Protein AF-0000000072707931 (afdb_homodimer)

InterPro domains:
  IPR006631 Protein of unknown function DM4/12 [PF07841] (85-166)
  IPR006631 Protein of unknown function DM4/12 [SM00718] (77-173)

Nearest PDB structures (foldseek):
  1c17-assembly1_M  TM=4.179E-01  e=9.753E+00  Escherichia coli

Organism: Homarus americanus (NCBI:txid6706)

Solvent-accessible surface area (backbone atoms only — not comparable to full-atom values): 20893 Å² total; per-residue (Å²): 141,85,84,83,80,86,79,81,81,75,83,77,83,68,84,82,79,81,77,71,75,75,71,74,82,84,83,74,57,98,53,73,68,51,52,75,68,33,71,28,75,21,33,56,41,33,46,31,41,40,6,39,54,34,46,53,48,53,26,54,43,51,49,56,54,61,71,66,54,53,91,80,59,52,68,65,57,54,49,52,50,48,53,50,50,50,47,48,39,40,49,27,50,70,41,21,76,26,35,28,30,35,33,45,39,9,47,57,47,51,41,61,72,88,70,54,50,70,64,54,50,42,45,52,52,69,50,48,75,72,73,55,91,78,68,69,73,66,55,76,66,42,50,18,55,43,37,50,27,27,39,41,9,65,73,66,49,62,40,67,74,75,30,62,69,20,88,64,52,69,68,53,44,52,51,54,50,57,68,65,48,134,139,85,80,82,79,82,80,82,81,78,79,78,82,69,82,82,73,81,72,76,66,74,60,74,83,68,83,68,62,90,59,75,72,52,54,72,69,36,64,28,77,19,32,59,40,34,46,31,41,40,7,41,52,36,46,51,47,52,26,53,45,51,48,57,53,59,71,66,54,53,92,83,62,52,68,64,58,55,50,52,50,49,53,50,51,51,47,48,40,40,51,28,48,70,42,21,77,26,33,29,29,35,31,45,39,9,46,57,48,52,41,61,71,88,70,53,50,72,63,54,52,42,44,52,51,70,51,48,74,72,74,55,92,78,70,68,74,65,54,74,67,41,51,17,54,41,36,50,26,28,38,41,10,66,72,64,52,61,40,66,74,76,30,63,68,22,88,64,52,70,69,55,45,50,51,54,51,57,69,64,48,133

Secondary structure (DSSP, 8-state):
----------------------------SS-----TTTTTHHHHHHHHHHHHHHHHHHHHHHHHHHHH--TT--HHHHHHHHHHHHHHHHHHHHH-TT-HHHHHHHHHHHS-GGG--HHHHHHHTTS-SPPPTT---PPSHHHHHHHHHHHHHHTT--HHHH-TT----HHHHHHHHHHT--/------------------SSS--------S-----TTTTTHHHHHHHHHHHHHHHHHHHHHHHHHHHH--TT--HHHHHHHHHHHHHHHHHHHHH-TT-HHHHHHHHHHHS-GGG--HHHHHHHTTS-S---TT---PPSHHHHHHHHHHHHHHTT--HHHH-TT----HHHHHHHHHHT--

Sequence (364 aa):
MGTPGAAIITDTFTGSLFPGFTTGAATGTGSAILSGTLLSGAGLGVLAAAGVIGIVMAAQVTQTFRSGRRLGSNKRKALDEQRYLNSLLERVLAQDRTSCGKKLMCELEAQPEDTLLEVSRNILNLVGSVAKPGEGLLPPGAAGEYLEAKNHGHLGLDCSQEYPACPYDGQHLRNLMMTFLPMGTPGAAIITDTFTGSLFPGFTTGAATGTGSAILSGTLLSGAGLGVLAAAGVIGIVMAAQVTQTFRSGRRLGSNKRKALDEQRYLNSLLERVLAQDRTSCGKKLMCELEAQPEDTLLEVSRNILNLVGSVAKPGEGLLPPGAAGEYLEAKNHGHLGLDCSQEYPACPYDGQHLRNLMMTFLP

pLDDT: mean 72.25, std 26.44, range [19.38, 97.5]

Structure (mmCIF, N/CA/C/O backbone):
data_AF-0000000072707931-model_v1
#
loop_
_entity.id
_entity.type
_entity.pdbx_description
1 polymer 'Putative DM4/DM12 family-like protein 6'
#
loop_
_atom_site.group_PDB
_atom_site.id
_atom_site.type_symbol
_atom_site.label_atom_id
_atom_site.label_alt_id
_atom_site.label_comp_id
_atom_site.label_asym_id
_atom_site.label_entity_id
_atom_site.label_seq_id
_atom_site.pdbx_PDB_ins_code
_atom_site.Cartn_x
_atom_site.Cartn_y
_atom_site.Cartn_z
_atom_site.occupancy
_atom_site.B_iso_or_equiv
_atom_site.auth_seq_id
_atom_site.auth_comp_id
_atom_site.auth_asym_id
_atom_site.auth_atom_id
_atom_site.pdbx_PDB_model_num
ATOM 1 N N . MET A 1 1 ? 10.188 -35.219 -51.969 1 26.48 1 MET A N 1
ATOM 2 C CA . MET A 1 1 ? 9.242 -34.375 -51.281 1 26.48 1 MET A CA 1
ATOM 3 C C . MET A 1 1 ? 9.961 -33.438 -50.312 1 26.48 1 MET A C 1
ATOM 5 O O . MET A 1 1 ? 10.578 -33.906 -49.344 1 26.48 1 MET A O 1
ATOM 9 N N . GLY A 1 2 ? 10.586 -32.25 -50.75 1 27.05 2 GLY A N 1
ATOM 10 C CA . GLY A 1 2 ? 11.727 -31.406 -50.438 1 27.05 2 GLY A CA 1
ATOM 11 C C . GLY A 1 2 ? 11.492 -30.469 -49.281 1 27.05 2 GLY A C 1
ATOM 12 O O . GLY A 1 2 ? 10.359 -30.047 -49.031 1 27.05 2 GLY A O 1
ATOM 13 N N . THR A 1 3 ? 12.312 -30.484 -48.031 1 30.83 3 THR A N 1
ATOM 14 C CA . THR A 1 3 ? 12.375 -29.906 -46.719 1 30.83 3 THR A CA 1
ATOM 15 C C . THR A 1 3 ? 12.625 -28.406 -46.781 1 30.83 3 THR A C 1
ATOM 17 O O . THR A 1 3 ? 13.672 -27.969 -47.281 1 30.83 3 THR A O 1
ATOM 20 N N . PRO A 1 4 ? 11.57 -27.453 -47 1 29.95 4 PRO A N 1
ATOM 21 C CA . PRO A 1 4 ? 11.836 -26.062 -47.375 1 29.95 4 PRO A CA 1
ATOM 22 C C . PRO A 1 4 ? 12.641 -25.312 -46.312 1 29.95 4 PRO A C 1
ATOM 24 O O . PRO A 1 4 ? 12.594 -25.672 -45.125 1 29.95 4 PRO A O 1
ATOM 27 N N . GLY A 1 5 ? 13.812 -24.609 -46.625 1 25.41 5 GLY A N 1
ATOM 28 C CA . GLY A 1 5 ? 14.883 -23.812 -46.062 1 25.41 5 GLY A CA 1
ATOM 29 C C . GLY A 1 5 ? 14.391 -22.516 -45.438 1 25.41 5 GLY A C 1
ATOM 30 O O . GLY A 1 5 ? 13.805 -21.688 -46.125 1 25.41 5 GLY A O 1
ATOM 31 N N . ALA A 1 6 ? 13.922 -22.453 -44.062 1 29.31 6 ALA A N 1
ATOM 32 C CA . ALA A 1 6 ? 13.367 -21.344 -43.312 1 29.31 6 ALA A CA 1
ATOM 33 C C . ALA A 1 6 ? 14.328 -20.156 -43.281 1 29.31 6 ALA A C 1
ATOM 35 O O . ALA A 1 6 ? 15.422 -20.25 -42.719 1 29.31 6 ALA A O 1
ATOM 36 N N . ALA A 1 7 ? 14.312 -19.219 -44.281 1 24.22 7 ALA A N 1
ATOM 37 C CA . ALA A 1 7 ? 15.164 -18.047 -44.531 1 24.22 7 ALA A CA 1
ATOM 38 C C . ALA A 1 7 ? 15.016 -17.031 -43.406 1 24.22 7 ALA A C 1
ATOM 40 O O . ALA A 1 7 ? 13.898 -16.672 -43.031 1 24.22 7 ALA A O 1
ATOM 41 N N . ILE A 1 8 ? 16.031 -16.797 -42.438 1 25.81 8 ILE A N 1
ATOM 42 C CA . ILE A 1 8 ? 16.375 -15.945 -41.312 1 25.81 8 ILE A CA 1
ATOM 43 C C . ILE A 1 8 ? 16.484 -14.492 -41.781 1 25.81 8 ILE A C 1
ATOM 45 O O . ILE A 1 8 ? 17.469 -14.117 -42.406 1 25.81 8 ILE A O 1
ATOM 49 N N . ILE A 1 9 ? 15.445 -13.797 -42.406 1 22.16 9 ILE A N 1
ATOM 50 C CA . ILE A 1 9 ? 15.711 -12.5 -43 1 22.16 9 ILE A CA 1
ATOM 51 C C . ILE A 1 9 ? 16.031 -11.477 -41.938 1 22.16 9 ILE A C 1
ATOM 53 O O . ILE A 1 9 ? 15.289 -11.344 -40.938 1 22.16 9 ILE A O 1
ATOM 57 N N . THR A 1 10 ? 17.391 -10.914 -41.781 1 21.69 10 THR A N 1
ATOM 58 C CA . THR A 1 10 ? 18.156 -9.945 -41 1 21.69 10 THR A CA 1
ATOM 59 C C . THR A 1 10 ? 17.734 -8.523 -41.375 1 21.69 10 THR A C 1
ATOM 61 O O . THR A 1 10 ? 18.484 -7.566 -41.125 1 21.69 10 THR A O 1
ATOM 64 N N . ASP A 1 11 ? 16.453 -8.203 -41.594 1 22.42 11 ASP A N 1
ATOM 65 C CA . ASP A 1 11 ? 16.281 -6.887 -42.188 1 22.42 11 ASP A CA 1
ATOM 66 C C . ASP A 1 11 ? 16.875 -5.793 -41.312 1 22.42 11 ASP A C 1
ATOM 68 O O . ASP A 1 11 ? 16.609 -5.75 -40.094 1 22.42 11 ASP A O 1
ATOM 72 N N . THR A 1 12 ? 18.016 -5.09 -41.781 1 22.95 12 THR A N 1
ATOM 73 C CA . THR A 1 12 ? 18.859 -3.959 -41.406 1 22.95 12 THR A CA 1
ATOM 74 C C . THR A 1 12 ? 18.062 -2.66 -41.438 1 22.95 12 THR A C 1
ATOM 76 O O . THR A 1 12 ? 17.656 -2.188 -42.5 1 22.95 12 THR A O 1
ATOM 79 N N . PHE A 1 13 ? 16.953 -2.486 -40.719 1 21.05 13 PHE A N 1
ATOM 80 C CA . PHE A 1 13 ? 16.141 -1.279 -40.812 1 21.05 13 PHE A CA 1
ATOM 81 C C . PHE A 1 13 ? 16.984 -0.037 -40.562 1 21.05 13 PHE A C 1
ATOM 83 O O . PHE A 1 13 ? 17.516 0.152 -39.469 1 21.05 13 PHE A O 1
ATOM 90 N N . THR A 1 14 ? 17.656 0.574 -41.656 1 23.31 14 THR A N 1
ATOM 91 C CA . THR A 1 14 ? 18.469 1.767 -41.844 1 23.31 14 THR A CA 1
ATOM 92 C C . THR A 1 14 ? 17.641 3.029 -41.625 1 23.31 14 THR A C 1
ATOM 94 O O . THR A 1 14 ? 18.062 4.129 -42 1 23.31 14 THR A O 1
ATOM 97 N N . GLY A 1 15 ? 16.469 3.004 -41.25 1 19.88 15 GLY A N 1
ATOM 98 C CA . GLY A 1 15 ? 15.695 4.219 -41.469 1 19.88 15 GLY A CA 1
ATOM 99 C C . GLY A 1 15 ? 16.422 5.473 -41.031 1 19.88 15 GLY A C 1
ATOM 100 O O . GLY A 1 15 ? 17.094 5.473 -40 1 19.88 15 GLY A O 1
ATOM 101 N N . SER A 1 16 ? 16.859 6.355 -42.031 1 19.38 16 SER A N 1
ATOM 102 C CA . SER A 1 16 ? 17.469 7.676 -42.156 1 19.38 16 SER A CA 1
ATOM 103 C C . SER A 1 16 ? 16.906 8.656 -41.125 1 19.38 16 SER A C 1
ATOM 105 O O . SER A 1 16 ? 15.719 8.602 -40.812 1 19.38 16 SER A O 1
ATOM 107 N N . LEU A 1 17 ? 17.859 9.508 -40.625 1 22.23 17 LEU A N 1
ATOM 108 C CA . LEU A 1 17 ? 18.188 10.422 -39.531 1 22.23 17 LEU A CA 1
ATOM 109 C C . LEU A 1 17 ? 17.641 11.82 -39.781 1 22.23 17 LEU A C 1
ATOM 111 O O . LEU A 1 17 ? 18.031 12.461 -40.781 1 22.23 17 LEU A O 1
ATOM 115 N N . PHE A 1 18 ? 16.312 12.164 -39.75 1 23.36 18 PHE A N 1
ATOM 116 C CA . PHE A 1 18 ? 15.703 13.445 -40.094 1 23.36 18 PHE A CA 1
ATOM 117 C C . PHE A 1 18 ? 16.578 14.602 -39.625 1 23.36 18 PHE A C 1
ATOM 119 O O . PHE A 1 18 ? 17.219 14.531 -38.562 1 23.36 18 PHE A O 1
ATOM 126 N N . PRO A 1 19 ? 16.844 15.516 -40.562 1 21.66 19 PRO A N 1
ATOM 127 C CA . PRO A 1 19 ? 17.828 16.594 -40.469 1 21.66 19 PRO A CA 1
ATOM 128 C C . PRO A 1 19 ? 17.688 17.406 -39.188 1 21.66 19 PRO A C 1
ATOM 130 O O . PRO A 1 19 ? 18.609 17.422 -38.375 1 21.66 19 PRO A O 1
ATOM 133 N N . GLY A 1 20 ? 17.234 18.75 -39.469 1 19.98 20 GLY A N 1
ATOM 134 C CA . GLY A 1 20 ? 17.672 20 -38.875 1 19.98 20 GLY A CA 1
ATOM 135 C C . GLY A 1 20 ? 17.219 20.156 -37.438 1 19.98 20 GLY A C 1
ATOM 136 O O . GLY A 1 20 ? 17.359 21.234 -36.844 1 19.98 20 GLY A O 1
ATOM 137 N N . PHE A 1 21 ? 15.961 19.719 -37.281 1 22.67 21 PHE A N 1
ATOM 138 C CA . PHE A 1 21 ? 15.43 20.25 -36 1 22.67 21 PHE A CA 1
ATOM 139 C C . PHE A 1 21 ? 16.453 20.109 -34.906 1 22.67 21 PHE A C 1
ATOM 141 O O . PHE A 1 21 ? 17.031 19.047 -34.688 1 22.67 21 PHE A O 1
ATOM 148 N N . THR A 1 22 ? 16.984 21.312 -34.781 1 21.28 22 THR A N 1
ATOM 149 C CA . THR A 1 22 ? 17.953 21.516 -33.688 1 21.28 22 THR A CA 1
ATOM 150 C C . THR A 1 22 ? 17.406 20.969 -32.375 1 21.28 22 THR A C 1
ATOM 152 O O . THR A 1 22 ? 16.281 21.281 -31.984 1 21.28 22 THR A O 1
ATOM 155 N N . THR A 1 23 ? 17.5 19.781 -32.188 1 22.91 23 THR A N 1
ATOM 156 C CA . THR A 1 23 ? 17.109 18.828 -31.156 1 22.91 23 THR A CA 1
ATOM 157 C C . THR A 1 23 ? 17.422 19.375 -29.766 1 22.91 23 THR A C 1
ATOM 159 O O . THR A 1 23 ? 18.547 19.297 -29.297 1 22.91 23 THR A O 1
ATOM 162 N N . GLY A 1 24 ? 16.984 20.656 -29.688 1 20.03 24 GLY A N 1
ATOM 163 C CA . GLY A 1 24 ? 17.266 21.109 -28.328 1 20.03 24 GLY A CA 1
ATOM 164 C C . GLY A 1 24 ? 16.672 20.203 -27.266 1 20.03 24 GLY A C 1
ATOM 165 O O . GLY A 1 24 ? 15.453 19.984 -27.25 1 20.03 24 GLY A O 1
ATOM 166 N N . ALA A 1 25 ? 17.172 19.078 -26.859 1 22.31 25 ALA A N 1
ATOM 167 C CA . ALA A 1 25 ? 17.031 17.922 -25.984 1 22.31 25 ALA A CA 1
ATOM 168 C C . ALA A 1 25 ? 16.609 18.328 -24.578 1 22.31 25 ALA A C 1
ATOM 170 O O . ALA A 1 25 ? 17.438 18.656 -23.734 1 22.31 25 ALA A O 1
ATOM 171 N N . ALA A 1 26 ? 15.531 19.297 -24.516 1 21.98 26 ALA A N 1
ATOM 172 C CA . ALA A 1 26 ? 14.992 19.672 -23.219 1 21.98 26 ALA A CA 1
ATOM 173 C C . ALA A 1 26 ? 14.383 18.453 -22.516 1 21.98 26 ALA A C 1
ATOM 175 O O . ALA A 1 26 ? 13.727 17.625 -23.141 1 21.98 26 ALA A O 1
ATOM 176 N N . THR A 1 27 ? 14.594 18.141 -21.062 1 24.12 27 THR A N 1
ATOM 177 C CA . THR A 1 27 ? 14.883 17.672 -19.703 1 24.12 27 THR A CA 1
ATOM 178 C C . THR A 1 27 ? 13.672 17.828 -18.797 1 24.12 27 THR A C 1
ATOM 180 O O . THR A 1 27 ? 13.594 17.219 -17.734 1 24.12 27 THR A O 1
ATOM 183 N N . GLY A 1 28 ? 12.539 18.734 -18.844 1 23.3 28 GLY A N 1
ATOM 184 C CA . GLY A 1 28 ? 11.766 19.141 -17.672 1 23.3 28 GLY A CA 1
ATOM 185 C C . GLY A 1 28 ? 10.523 18.297 -17.453 1 23.3 28 GLY A C 1
ATOM 186 O O . GLY A 1 28 ? 9.664 18.641 -16.641 1 23.3 28 GLY A O 1
ATOM 187 N N . THR A 1 29 ? 9.992 17.578 -18.016 1 25.45 29 THR A N 1
ATOM 188 C CA . THR A 1 29 ? 8.656 17.016 -17.906 1 25.45 29 THR A CA 1
ATOM 189 C C . THR A 1 29 ? 8.406 16.516 -16.484 1 25.45 29 THR A C 1
ATOM 191 O O . THR A 1 29 ? 9.352 16.25 -15.727 1 25.45 29 THR A O 1
ATOM 194 N N . GLY A 1 30 ? 6.98 16.672 -15.969 1 24.2 30 GLY A N 1
ATOM 195 C CA . GLY A 1 30 ? 6.754 16.688 -14.531 1 24.2 30 GLY A CA 1
ATOM 196 C C . GLY A 1 30 ? 7.508 15.586 -13.805 1 24.2 30 GLY A C 1
ATOM 197 O O . GLY A 1 30 ? 6.898 14.672 -13.25 1 24.2 30 GLY A O 1
ATOM 198 N N . SER A 1 31 ? 8.336 15.062 -14.289 1 26.92 31 SER A N 1
ATOM 199 C CA . SER A 1 31 ? 9.57 14.336 -14.023 1 26.92 31 SER A CA 1
ATOM 200 C C . SER A 1 31 ? 10.43 15.062 -12.992 1 26.92 31 SER A C 1
ATOM 202 O O . SER A 1 31 ? 11.32 15.828 -13.352 1 26.92 31 SER A O 1
ATOM 204 N N . ALA A 1 32 ? 9.695 15.984 -12.203 1 27.81 32 ALA A N 1
ATOM 205 C CA . ALA A 1 32 ? 10.586 16.656 -11.258 1 27.81 32 ALA A CA 1
ATOM 206 C C . ALA A 1 32 ? 11.789 15.781 -10.914 1 27.81 32 ALA A C 1
ATOM 208 O O . ALA A 1 32 ? 11.633 14.602 -10.602 1 27.81 32 ALA A O 1
ATOM 209 N N . ILE A 1 33 ? 12.75 16.188 -11.531 1 27.11 33 ILE A N 1
ATOM 210 C CA . ILE A 1 33 ? 14.156 15.812 -11.43 1 27.11 33 ILE A CA 1
ATOM 211 C C . ILE A 1 33 ? 14.5 15.508 -9.969 1 27.11 33 ILE A C 1
ATOM 213 O O . ILE A 1 33 ? 14.383 16.375 -9.102 1 27.11 33 ILE A O 1
ATOM 217 N N . LEU A 1 34 ? 14 14.391 -9.57 1 32.47 34 LEU A N 1
ATOM 218 C CA . LEU A 1 34 ? 14.703 13.844 -8.422 1 32.47 34 LEU A CA 1
ATOM 219 C C . LEU A 1 34 ? 16.141 14.359 -8.367 1 32.47 34 LEU A C 1
ATOM 221 O O . LEU A 1 34 ? 16.938 14.078 -9.258 1 32.47 34 LEU A O 1
ATOM 225 N N . SER A 1 35 ? 16.266 15.586 -8.227 1 30.89 35 SER A N 1
ATOM 226 C CA . SER A 1 35 ? 17.672 15.883 -8.062 1 30.89 35 SER A CA 1
ATOM 227 C C . SER A 1 35 ? 18.484 14.609 -7.781 1 30.89 35 SER A C 1
ATOM 229 O O . SER A 1 35 ? 17.906 13.578 -7.418 1 30.89 35 SER A O 1
ATOM 231 N N . GLY A 1 36 ? 19.828 14.805 -7.812 1 32.84 36 GLY A N 1
ATOM 232 C CA . GLY A 1 36 ? 20.938 13.867 -7.785 1 32.84 36 GLY A CA 1
ATOM 233 C C . GLY A 1 36 ? 20.672 12.656 -6.906 1 32.84 36 GLY A C 1
ATOM 234 O O . GLY A 1 36 ? 21.188 11.562 -7.172 1 32.84 36 GLY A O 1
ATOM 235 N N . THR A 1 37 ? 20.125 12.852 -5.777 1 35.81 37 THR A N 1
ATOM 236 C CA . THR A 1 37 ? 20.156 11.75 -4.828 1 35.81 37 THR A CA 1
ATOM 237 C C . THR A 1 37 ? 19.062 10.734 -5.129 1 35.81 37 THR A C 1
ATOM 239 O O . THR A 1 37 ? 19.25 9.531 -4.965 1 35.81 37 THR A O 1
ATOM 242 N N . LEU A 1 38 ? 17.875 11.125 -5.633 1 38.75 38 LEU A N 1
ATOM 243 C CA . LEU A 1 38 ? 16.906 10.078 -5.957 1 38.75 38 LEU A CA 1
ATOM 244 C C . LEU A 1 38 ? 17.25 9.414 -7.289 1 38.75 38 LEU A C 1
ATOM 246 O O . LEU A 1 38 ? 16.875 8.266 -7.531 1 38.75 38 LEU A O 1
ATOM 250 N N . LEU A 1 39 ? 17.688 10.164 -8.312 1 37.78 39 LEU A N 1
ATOM 251 C CA . LEU A 1 39 ? 18.172 9.617 -9.578 1 37.78 39 LEU A CA 1
ATOM 252 C C . LEU A 1 39 ? 19.328 8.664 -9.352 1 37.78 39 LEU A C 1
ATOM 254 O O . LEU A 1 39 ? 19.828 8.055 -10.297 1 37.78 39 LEU A O 1
ATOM 258 N N . SER A 1 40 ? 19.828 8.906 -8.203 1 46.16 40 SER A N 1
ATOM 259 C CA . SER A 1 40 ? 20.828 7.879 -7.898 1 46.16 40 SER A CA 1
ATOM 260 C C . SER A 1 40 ? 20.156 6.52 -7.695 1 46.16 40 SER A C 1
ATOM 262 O O . SER A 1 40 ? 18.938 6.43 -7.551 1 46.16 40 SER A O 1
ATOM 264 N N . GLY A 1 41 ? 20.797 5.57 -7.988 1 51.88 41 GLY A N 1
ATOM 265 C CA . GLY A 1 41 ? 20.453 4.188 -7.707 1 51.88 41 GLY A CA 1
ATOM 266 C C . GLY A 1 41 ? 19.406 4.051 -6.613 1 51.88 41 GLY A C 1
ATOM 267 O O . GLY A 1 41 ? 18.562 3.148 -6.66 1 51.88 41 GLY A O 1
ATOM 268 N N . ALA A 1 42 ? 19.172 5.191 -5.926 1 60.12 42 ALA A N 1
ATOM 269 C CA . ALA A 1 42 ? 18.219 5.191 -4.816 1 60.12 42 ALA A CA 1
ATOM 270 C C . ALA A 1 42 ? 16.812 5.496 -5.309 1 60.12 42 ALA A C 1
ATOM 272 O O . ALA A 1 42 ? 15.844 4.875 -4.855 1 60.12 42 ALA A O 1
ATOM 273 N N . GLY A 1 43 ? 16.703 6.379 -6.367 1 71.12 43 GLY A N 1
ATOM 274 C CA . GLY A 1 43 ? 15.391 6.711 -6.891 1 71.12 43 GLY A CA 1
ATOM 275 C C . GLY A 1 43 ? 14.711 5.543 -7.586 1 71.12 43 GLY A C 1
ATOM 276 O O . GLY A 1 43 ? 13.523 5.297 -7.379 1 71.12 43 GLY A O 1
ATOM 277 N N . LEU A 1 44 ? 15.547 4.871 -8.281 1 75.06 44 LEU A N 1
ATOM 278 C CA . LEU A 1 44 ? 14.984 3.715 -8.977 1 75.06 44 LEU A CA 1
ATOM 279 C C . LEU A 1 44 ? 14.578 2.627 -7.988 1 75.06 44 LEU A C 1
ATOM 281 O O . LEU A 1 44 ? 13.578 1.938 -8.188 1 75.06 44 LEU A O 1
ATOM 285 N N . GLY A 1 45 ? 15.32 2.545 -6.969 1 82.69 45 GLY A N 1
ATOM 286 C CA . GLY A 1 45 ? 15 1.563 -5.945 1 82.69 45 GLY A CA 1
ATOM 287 C C . GLY A 1 45 ? 13.695 1.852 -5.23 1 82.69 45 GLY A C 1
ATOM 288 O O . GLY A 1 45 ? 12.93 0.934 -4.934 1 82.69 45 GLY A O 1
ATOM 289 N N . VAL A 1 46 ? 13.453 3.098 -5.113 1 86.44 46 VAL A N 1
ATOM 290 C CA . VAL A 1 46 ? 12.219 3.488 -4.434 1 86.44 46 VAL A CA 1
ATOM 291 C C . VAL A 1 46 ? 11.023 3.232 -5.344 1 86.44 46 VAL A C 1
ATOM 293 O O . VAL A 1 46 ? 10.008 2.695 -4.906 1 86.44 46 VAL A O 1
ATOM 296 N N . LEU A 1 47 ? 11.258 3.559 -6.582 1 87 47 LEU A N 1
ATOM 297 C CA . LEU A 1 47 ? 10.18 3.34 -7.543 1 87 47 LEU A CA 1
ATOM 298 C C . LEU A 1 47 ? 9.875 1.853 -7.688 1 87 47 LEU A C 1
ATOM 300 O O . LEU A 1 47 ? 8.711 1.457 -7.746 1 87 47 LEU A O 1
ATOM 304 N N . ALA A 1 48 ? 10.859 1.179 -7.66 1 89.5 48 ALA A N 1
ATOM 305 C CA . ALA A 1 48 ? 10.703 -0.265 -7.82 1 89.5 48 ALA A CA 1
ATOM 306 C C . ALA A 1 48 ? 10.078 -0.894 -6.578 1 89.5 48 ALA A C 1
ATOM 308 O O . ALA A 1 48 ? 9.32 -1.862 -6.68 1 89.5 48 ALA A O 1
ATOM 309 N N . ALA A 1 49 ? 10.312 -0.358 -5.465 1 92 49 ALA A N 1
ATOM 310 C CA . ALA A 1 49 ? 9.852 -0.943 -4.207 1 92 49 ALA A CA 1
ATOM 311 C C . ALA A 1 49 ? 8.383 -0.605 -3.953 1 92 49 ALA A C 1
ATOM 313 O O . ALA A 1 49 ? 7.723 -1.255 -3.141 1 92 49 ALA A O 1
ATOM 314 N N . ALA A 1 50 ? 7.883 0.395 -4.602 1 93.12 50 ALA A N 1
ATOM 315 C CA . ALA A 1 50 ? 6.543 0.892 -4.309 1 93.12 50 ALA A CA 1
ATOM 316 C C . ALA A 1 50 ? 5.496 -0.197 -4.527 1 93.12 50 ALA A C 1
ATOM 318 O O . ALA A 1 50 ? 4.582 -0.36 -3.713 1 93.12 50 ALA A O 1
ATOM 319 N N . GLY A 1 51 ? 5.621 -0.929 -5.566 1 94.44 51 GLY A N 1
ATOM 320 C CA . GLY A 1 51 ? 4.68 -2.01 -5.816 1 94.44 51 GLY A CA 1
ATOM 321 C C . GLY A 1 51 ? 4.715 -3.088 -4.75 1 94.44 51 GLY A C 1
ATOM 322 O O . GLY A 1 51 ? 3.668 -3.586 -4.328 1 94.44 51 GLY A O 1
ATOM 323 N N . VAL A 1 52 ? 5.891 -3.41 -4.297 1 93.88 52 VAL A N 1
ATOM 324 C CA . VAL A 1 52 ? 6.059 -4.445 -3.279 1 93.88 52 VAL A CA 1
ATOM 325 C C . VAL A 1 52 ? 5.484 -3.959 -1.951 1 93.88 52 VAL A C 1
ATOM 327 O O . VAL A 1 52 ? 4.734 -4.684 -1.29 1 93.88 52 VAL A O 1
ATOM 330 N N . ILE A 1 53 ? 5.777 -2.77 -1.611 1 92.31 53 ILE A N 1
ATOM 331 C CA . ILE A 1 53 ? 5.277 -2.176 -0.377 1 92.31 53 ILE A CA 1
ATOM 332 C C . ILE A 1 53 ? 3.75 -2.139 -0.405 1 92.31 53 ILE A C 1
ATOM 334 O O . ILE A 1 53 ? 3.096 -2.504 0.574 1 92.31 53 ILE A O 1
ATOM 338 N N . GLY A 1 54 ? 3.227 -1.728 -1.537 1 94 54 GLY A N 1
ATOM 339 C CA . GLY A 1 54 ? 1.782 -1.688 -1.694 1 94 54 GLY A CA 1
ATOM 340 C C . GLY A 1 54 ? 1.128 -3.049 -1.554 1 94 54 GLY A C 1
ATOM 341 O O . GLY A 1 54 ? 0.096 -3.182 -0.894 1 94 54 GLY A O 1
ATOM 342 N N . ILE A 1 55 ? 1.718 -4.047 -2.105 1 94.25 55 ILE A N 1
ATOM 343 C CA . ILE A 1 55 ? 1.157 -5.395 -2.051 1 94.25 55 ILE A CA 1
ATOM 344 C C . ILE A 1 55 ? 1.186 -5.906 -0.613 1 94.25 55 ILE A C 1
ATOM 346 O O . ILE A 1 55 ? 0.218 -6.508 -0.143 1 94.25 55 ILE A O 1
ATOM 350 N N . VAL A 1 56 ? 2.256 -5.68 0.053 1 92.44 56 VAL A N 1
ATOM 351 C CA . VAL A 1 56 ? 2.387 -6.125 1.436 1 92.44 56 VAL A CA 1
ATOM 352 C C . VAL A 1 56 ? 1.35 -5.418 2.307 1 92.44 56 VAL A C 1
ATOM 354 O O . VAL A 1 56 ? 0.683 -6.055 3.127 1 92.44 56 VAL A O 1
ATOM 357 N N . MET A 1 57 ? 1.191 -4.191 2.031 1 91.31 57 MET A N 1
ATOM 358 C CA . MET A 1 57 ? 0.202 -3.432 2.791 1 91.31 57 MET A CA 1
ATOM 359 C C . MET A 1 57 ? -1.207 -3.945 2.512 1 91.31 57 MET A C 1
ATOM 361 O O . MET A 1 57 ? -2.006 -4.109 3.436 1 91.31 57 MET A O 1
ATOM 365 N N . ALA A 1 58 ? -1.518 -4.129 1.298 1 92.81 58 ALA A N 1
ATOM 366 C CA . ALA A 1 58 ? -2.834 -4.637 0.921 1 92.81 58 ALA A CA 1
ATOM 367 C C . ALA A 1 58 ? -3.109 -5.988 1.581 1 92.81 58 ALA A C 1
ATOM 369 O O . ALA A 1 58 ? -4.215 -6.234 2.066 1 92.81 58 ALA A O 1
ATOM 370 N N . ALA A 1 59 ? -2.098 -6.789 1.642 1 92.5 59 ALA A N 1
ATOM 371 C CA . ALA A 1 59 ? -2.256 -8.102 2.258 1 92.5 59 ALA A CA 1
ATOM 372 C C . ALA A 1 59 ? -2.521 -7.977 3.756 1 92.5 59 ALA A C 1
ATOM 374 O O . ALA A 1 59 ? -3.365 -8.688 4.305 1 92.5 59 ALA A O 1
ATOM 375 N N . GLN A 1 60 ? -1.914 -7.121 4.418 1 89.06 60 GLN A N 1
ATOM 376 C CA . GLN A 1 60 ? -2.068 -6.949 5.859 1 89.06 60 GLN A CA 1
ATOM 377 C C . GLN A 1 60 ? -3.434 -6.363 6.199 1 89.06 60 GLN A C 1
ATOM 379 O O . GLN A 1 60 ? -4.07 -6.781 7.168 1 89.06 60 GLN A O 1
ATOM 384 N N . VAL A 1 61 ? -3.836 -5.41 5.367 1 88.75 61 VAL A N 1
ATOM 385 C CA . VAL A 1 61 ? -5.141 -4.801 5.594 1 88.75 61 VAL A CA 1
ATOM 386 C C . VAL A 1 61 ? -6.238 -5.848 5.41 1 88.75 61 VAL A C 1
ATOM 388 O O . VAL A 1 61 ? -7.156 -5.945 6.23 1 88.75 61 VAL A O 1
ATOM 391 N N . THR A 1 62 ? -6.176 -6.574 4.398 1 87.56 62 THR A N 1
ATOM 392 C CA . THR A 1 62 ? -7.172 -7.602 4.129 1 87.56 62 THR A CA 1
ATOM 393 C C . THR A 1 62 ? -7.203 -8.641 5.25 1 87.56 62 THR A C 1
ATOM 395 O O . THR A 1 62 ? -8.273 -9.125 5.625 1 87.56 62 THR A O 1
ATOM 398 N N . GLN A 1 63 ? -6.078 -8.984 5.781 1 85.88 63 GLN A N 1
ATOM 399 C CA . GLN A 1 63 ? -6 -9.961 6.863 1 85.88 63 GLN A CA 1
ATOM 400 C C . GLN A 1 63 ? -6.738 -9.461 8.102 1 85.88 63 GLN A C 1
ATOM 402 O O . GLN A 1 63 ? -7.367 -10.25 8.812 1 85.88 63 GLN A O 1
ATOM 407 N N . THR A 1 64 ? -6.613 -8.203 8.336 1 83.31 64 THR A N 1
ATOM 408 C CA . THR A 1 64 ? -7.285 -7.621 9.492 1 83.31 64 THR A CA 1
ATOM 409 C C . THR A 1 64 ? -8.797 -7.781 9.375 1 83.31 64 THR A C 1
ATOM 411 O O . THR A 1 64 ? -9.477 -8.07 10.359 1 83.31 64 THR A O 1
ATOM 414 N N . PHE A 1 65 ? -9.344 -7.715 8.219 1 83.5 65 PHE A N 1
ATOM 415 C CA . PHE A 1 65 ? -10.789 -7.789 8.039 1 83.5 65 PHE A CA 1
ATOM 416 C C . PHE A 1 65 ? -11.25 -9.242 7.949 1 83.5 65 PHE A C 1
ATOM 418 O O . PHE A 1 65 ? -12.352 -9.578 8.391 1 83.5 65 PHE A O 1
ATOM 425 N N . ARG A 1 66 ? -10.43 -10.039 7.441 1 78.5 66 ARG A N 1
ATOM 426 C CA . ARG A 1 66 ? -10.781 -11.453 7.359 1 78.5 66 ARG A CA 1
ATOM 427 C C . ARG A 1 66 ? -10.812 -12.094 8.742 1 78.5 66 ARG A C 1
ATOM 429 O O . ARG A 1 66 ? -11.672 -12.922 9.031 1 78.5 66 ARG A O 1
ATOM 436 N N . SER A 1 67 ? -9.898 -11.641 9.547 1 78.94 67 SER A N 1
ATOM 437 C CA . SER A 1 67 ? -9.836 -12.195 10.898 1 78.94 67 SER A CA 1
ATOM 438 C C . SER A 1 67 ? -10.984 -11.688 11.758 1 78.94 67 SER A C 1
ATOM 440 O O . SER A 1 67 ? -11.398 -12.359 12.711 1 78.94 67 SER A O 1
ATOM 442 N N . GLY A 1 68 ? -11.484 -10.539 11.461 1 72.19 68 GLY A N 1
ATOM 443 C CA . GLY A 1 68 ? -12.562 -9.969 12.242 1 72.19 68 GLY A CA 1
ATOM 444 C C . GLY A 1 68 ? -13.938 -10.398 11.766 1 72.19 68 GLY A C 1
ATOM 445 O O . GLY A 1 68 ? -14.945 -10.086 12.406 1 72.19 68 GLY A O 1
ATOM 446 N N . ARG A 1 69 ? -13.953 -11.055 10.703 1 73.12 69 ARG A N 1
ATOM 447 C CA . ARG A 1 69 ? -15.242 -11.469 10.172 1 73.12 69 ARG A CA 1
ATOM 448 C C . ARG A 1 69 ? -15.82 -12.633 10.961 1 73.12 69 ARG A C 1
ATOM 450 O O . ARG A 1 69 ? -15.125 -13.625 11.211 1 73.12 69 ARG A O 1
ATOM 457 N N . ARG A 1 70 ? -16.844 -12.258 11.57 1 65.25 70 ARG A N 1
ATOM 458 C CA . ARG A 1 70 ? -17.594 -13.305 12.258 1 65.25 70 ARG A CA 1
ATOM 459 C C . ARG A 1 70 ? -18.359 -14.172 11.273 1 65.25 70 ARG A C 1
ATOM 461 O O . ARG A 1 70 ? -18.641 -13.742 10.156 1 65.25 70 ARG A O 1
ATOM 468 N N . LEU A 1 71 ? -18.547 -15.297 11.758 1 64.31 71 LEU A N 1
ATOM 469 C CA . LEU A 1 71 ? -19.453 -16.188 11.047 1 64.31 71 LEU A CA 1
ATOM 470 C C . LEU A 1 71 ? -20.828 -15.562 10.883 1 64.31 71 LEU A C 1
ATOM 472 O O . LEU A 1 71 ? -21.375 -14.977 11.828 1 64.31 71 LEU A O 1
ATOM 476 N N . GLY A 1 72 ? -21.266 -15.43 9.672 1 61.44 72 GLY A N 1
ATOM 477 C CA . GLY A 1 72 ? -22.594 -14.906 9.398 1 61.44 72 GLY A CA 1
ATOM 478 C C . GLY A 1 72 ? -22.594 -13.438 9.023 1 61.44 72 GLY A C 1
ATOM 479 O O . GLY A 1 72 ? -23.594 -12.734 9.219 1 61.44 72 GLY A O 1
ATOM 480 N N . SER A 1 73 ? -21.406 -12.938 8.781 1 64.94 73 SER A N 1
ATOM 481 C CA . SER A 1 73 ? -21.344 -11.539 8.375 1 64.94 73 SER A CA 1
ATOM 482 C C . SER A 1 73 ? -22.203 -11.273 7.148 1 64.94 73 SER A C 1
ATOM 484 O O . SER A 1 73 ? -22.375 -12.164 6.309 1 64.94 73 SER A O 1
ATOM 486 N N . ASN A 1 74 ? -22.859 -10.266 7.25 1 75.88 74 ASN A N 1
ATOM 487 C CA . ASN A 1 74 ? -23.797 -9.828 6.227 1 75.88 74 ASN A CA 1
ATOM 488 C C . ASN A 1 74 ? -23.109 -9.695 4.863 1 75.88 74 ASN A C 1
ATOM 490 O O . ASN A 1 74 ? -21.953 -9.289 4.781 1 75.88 74 ASN A O 1
ATOM 494 N N . LYS A 1 75 ? -23.719 -10.344 3.957 1 77.56 75 LYS A N 1
ATOM 495 C CA . LYS A 1 75 ? -23.281 -10.289 2.562 1 77.56 75 LYS A CA 1
ATOM 496 C C . LYS A 1 75 ? -22.906 -8.867 2.162 1 77.56 75 LYS A C 1
ATOM 498 O O . LYS A 1 75 ? -21.953 -8.664 1.395 1 77.56 75 LYS A O 1
ATOM 503 N N . ARG A 1 76 ? -23.531 -7.941 2.699 1 77.44 76 ARG A N 1
ATOM 504 C CA . ARG A 1 76 ? -23.266 -6.547 2.361 1 77.44 76 ARG A CA 1
ATOM 505 C C . ARG A 1 76 ? -21.906 -6.105 2.877 1 77.44 76 ARG A C 1
ATOM 507 O O . ARG A 1 76 ? -21.156 -5.426 2.17 1 77.44 76 ARG A O 1
ATOM 514 N N . LYS A 1 77 ? -21.516 -6.598 4.031 1 79.62 77 LYS A N 1
ATOM 515 C CA . LYS A 1 77 ? -20.234 -6.258 4.617 1 79.62 77 LYS A CA 1
ATOM 516 C C . LYS A 1 77 ? -19.078 -6.863 3.814 1 79.62 77 LYS A C 1
ATOM 518 O O . LYS A 1 77 ? -18.062 -6.211 3.586 1 79.62 77 LYS A O 1
ATOM 523 N N . ALA A 1 78 ? -19.359 -8.008 3.32 1 80.31 78 ALA A N 1
ATOM 524 C CA . ALA A 1 78 ? -18.344 -8.688 2.521 1 80.31 78 ALA A CA 1
ATOM 525 C C . ALA A 1 78 ? -18.141 -7.98 1.184 1 80.31 78 ALA A C 1
ATOM 527 O O . ALA A 1 78 ? -17.016 -7.859 0.709 1 80.31 78 ALA A O 1
ATOM 528 N N . LEU A 1 79 ? -19.188 -7.48 0.682 1 83.44 79 LEU A N 1
ATOM 529 C CA . LEU A 1 79 ? -19.109 -6.789 -0.599 1 83.44 79 LEU A CA 1
ATOM 530 C C . LEU A 1 79 ? -18.406 -5.441 -0.446 1 83.44 79 LEU A C 1
ATOM 532 O O . LEU A 1 79 ? 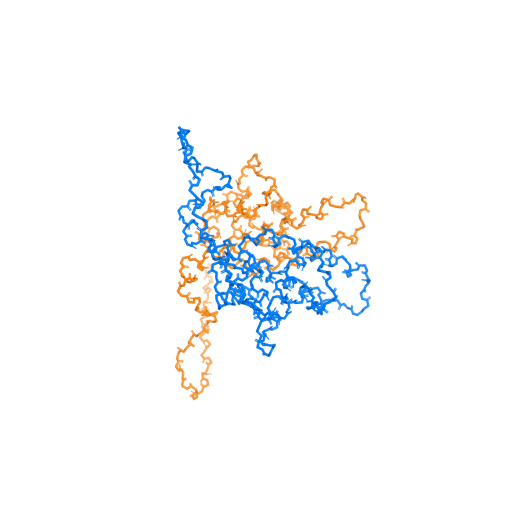-17.641 -5.039 -1.316 1 83.44 79 LEU A O 1
ATOM 536 N N . ASP A 1 80 ? -18.656 -4.812 0.592 1 80.44 80 ASP A N 1
ATOM 537 C CA . ASP A 1 80 ? -18.016 -3.529 0.847 1 80.44 80 ASP A CA 1
ATOM 538 C C . ASP A 1 80 ? -16.516 -3.705 1.061 1 80.44 80 ASP A C 1
ATOM 540 O O . ASP A 1 80 ? -15.711 -2.898 0.581 1 80.44 80 ASP A O 1
ATOM 544 N N . GLU A 1 81 ? -16.188 -4.816 1.739 1 82.94 81 GLU A N 1
ATOM 545 C CA . GLU A 1 81 ? -14.773 -5.113 1.958 1 82.94 81 GLU A CA 1
ATOM 546 C C . GLU A 1 81 ? -14.055 -5.391 0.639 1 82.94 81 GLU A C 1
ATOM 548 O O . GLU A 1 81 ? -12.93 -4.934 0.429 1 82.94 81 GLU A O 1
ATOM 553 N N . GLN A 1 82 ? -14.797 -6.059 -0.215 1 84.88 82 GLN A N 1
ATOM 554 C CA . GLN A 1 82 ? -14.227 -6.375 -1.518 1 84.88 82 GLN A CA 1
ATOM 555 C C . GLN A 1 82 ? -14.047 -5.117 -2.361 1 84.88 82 GLN A C 1
ATOM 557 O O . GLN A 1 82 ? -13.07 -4.988 -3.1 1 84.88 82 GLN A O 1
ATOM 562 N N . ARG A 1 83 ? -14.93 -4.219 -2.281 1 84.62 83 ARG A N 1
ATOM 563 C CA . ARG A 1 83 ? -14.828 -2.959 -3.008 1 84.62 83 ARG A CA 1
ATOM 564 C C . ARG A 1 83 ? -13.625 -2.148 -2.531 1 84.62 83 ARG A C 1
ATOM 566 O O . ARG A 1 83 ? -12.906 -1.558 -3.34 1 84.62 83 ARG A O 1
ATOM 573 N N . TYR A 1 84 ? -13.438 -2.207 -1.232 1 85.75 84 TYR A N 1
ATOM 574 C CA . TYR A 1 84 ? -12.305 -1.476 -0.677 1 85.75 84 TYR A CA 1
ATOM 575 C C . TYR A 1 84 ? -10.984 -2.102 -1.112 1 85.75 84 TYR A C 1
ATOM 577 O O . TYR A 1 84 ? -10.062 -1.396 -1.524 1 85.75 84 TYR A O 1
ATOM 585 N N . LEU A 1 85 ? -10.953 -3.389 -1.04 1 88.94 85 LEU A N 1
ATOM 586 C CA . LEU A 1 85 ? -9.734 -4.086 -1.43 1 88.94 85 LEU A CA 1
ATOM 587 C C . LEU A 1 85 ? -9.406 -3.83 -2.896 1 88.94 85 LEU A C 1
ATOM 589 O O . LEU A 1 85 ? -8.25 -3.598 -3.246 1 88.94 85 LEU A O 1
ATOM 593 N N . ASN A 1 86 ? -10.477 -3.834 -3.678 1 88.88 86 ASN A N 1
ATOM 594 C CA . ASN A 1 86 ? -10.266 -3.58 -5.098 1 88.88 86 ASN A CA 1
ATOM 595 C C . ASN A 1 86 ? -9.734 -2.17 -5.344 1 88.88 86 ASN A C 1
ATOM 597 O O . ASN A 1 86 ? -8.859 -1.97 -6.188 1 88.88 86 ASN A O 1
ATOM 601 N N . SER A 1 87 ? -10.242 -1.238 -4.676 1 90 87 SER A N 1
ATOM 602 C CA . SER A 1 87 ? -9.758 0.131 -4.801 1 90 87 SER A CA 1
ATOM 603 C C . SER A 1 87 ? -8.297 0.243 -4.375 1 90 87 SER A C 1
ATOM 605 O O . SER A 1 87 ? -7.508 0.929 -5.023 1 90 87 SER A O 1
ATOM 607 N N . LEU A 1 88 ? -7.984 -0.453 -3.293 1 92.31 88 LEU A N 1
ATOM 608 C CA . LEU A 1 88 ? -6.609 -0.444 -2.797 1 92.31 88 LEU A CA 1
ATOM 609 C C . LEU A 1 88 ? -5.664 -1.082 -3.807 1 92.31 88 LEU A C 1
ATOM 611 O O . LEU A 1 88 ? -4.602 -0.529 -4.102 1 92.31 88 LEU A O 1
ATOM 615 N N . LEU A 1 89 ? -6.105 -2.15 -4.414 1 93.94 89 LEU A N 1
ATOM 616 C CA . LEU A 1 89 ? -5.262 -2.848 -5.383 1 93.94 89 LEU A CA 1
ATOM 617 C C . LEU A 1 89 ? -5.062 -2.004 -6.637 1 93.94 89 LEU A C 1
ATOM 619 O O . LEU A 1 89 ? -3.994 -2.045 -7.25 1 93.94 89 LEU A O 1
ATOM 623 N N . GLU A 1 90 ? -6.082 -1.274 -6.98 1 94.12 90 GLU A N 1
ATOM 624 C CA . GLU A 1 90 ? -5.957 -0.384 -8.133 1 94.12 90 GLU A CA 1
ATOM 625 C C . GLU A 1 90 ? -4.898 0.688 -7.887 1 94.12 90 GLU A C 1
ATOM 627 O O . GLU A 1 90 ? -4.129 1.027 -8.789 1 94.12 90 GLU A O 1
ATOM 632 N N . ARG A 1 91 ? -4.855 1.12 -6.734 1 92.56 91 ARG A N 1
ATOM 633 C CA . ARG A 1 91 ? -3.867 2.143 -6.406 1 92.56 91 ARG A CA 1
ATOM 634 C C . ARG A 1 91 ? -2.469 1.542 -6.309 1 92.56 91 ARG A C 1
ATOM 636 O O . ARG A 1 91 ? -1.485 2.18 -6.691 1 92.56 91 ARG A O 1
ATOM 643 N N . VAL A 1 92 ? -2.408 0.366 -5.785 1 94.5 92 VAL A N 1
ATOM 644 C CA . VAL A 1 92 ? -1.124 -0.326 -5.742 1 94.5 92 VAL A CA 1
ATOM 645 C C . VAL A 1 92 ? -0.594 -0.521 -7.16 1 94.5 92 VAL A C 1
ATOM 647 O O . VAL A 1 92 ? 0.584 -0.275 -7.43 1 94.5 92 VAL A O 1
ATOM 650 N N . LEU A 1 93 ? -1.487 -0.893 -8.023 1 94.94 93 LEU A N 1
ATOM 651 C CA . LEU A 1 93 ? -1.079 -1.106 -9.406 1 94.94 93 LEU A CA 1
ATOM 652 C C . LEU A 1 93 ? -0.599 0.196 -10.039 1 94.94 93 LEU A C 1
ATOM 654 O O . LEU A 1 93 ? 0.364 0.199 -10.812 1 94.94 93 LEU A O 1
ATOM 658 N N . ALA A 1 94 ? -1.247 1.241 -9.734 1 91.69 94 ALA A N 1
ATOM 659 C CA . ALA A 1 94 ? -0.866 2.547 -10.266 1 91.69 94 ALA A CA 1
ATOM 660 C C . ALA A 1 94 ? 0.529 2.945 -9.797 1 91.69 94 ALA A C 1
ATOM 662 O O . ALA A 1 94 ? 1.259 3.639 -10.508 1 91.69 94 ALA A O 1
ATOM 663 N N . GLN A 1 95 ? 0.866 2.477 -8.594 1 91 95 GLN A N 1
ATOM 664 C CA . GLN A 1 95 ? 2.178 2.807 -8.047 1 91 95 GLN A CA 1
ATOM 665 C C . GLN A 1 95 ? 3.229 1.792 -8.484 1 91 95 GLN A C 1
ATOM 667 O O . GLN A 1 95 ? 4.43 2.039 -8.359 1 91 95 GLN A O 1
ATOM 672 N N . ASP A 1 96 ? 2.77 0.646 -8.977 1 94.12 96 ASP A N 1
ATOM 673 C CA . ASP A 1 96 ? 3.672 -0.414 -9.414 1 94.12 96 ASP A CA 1
ATOM 674 C C . ASP A 1 96 ? 4.164 -0.164 -10.836 1 94.12 96 ASP A C 1
ATOM 676 O O . ASP A 1 96 ? 3.992 -1.01 -11.719 1 94.12 96 ASP A O 1
ATOM 680 N N . ARG A 1 97 ? 4.961 0.853 -11.008 1 90.12 97 ARG A N 1
ATOM 681 C CA . ARG A 1 97 ? 5.379 1.33 -12.328 1 90.12 97 ARG A CA 1
ATOM 682 C C . ARG A 1 97 ? 6.457 0.428 -12.914 1 90.12 97 ARG A C 1
ATOM 684 O O . ARG A 1 97 ? 6.578 0.32 -14.141 1 90.12 97 ARG A O 1
ATOM 691 N N . THR A 1 98 ? 7.188 -0.256 -12.086 1 92.38 98 THR A N 1
ATOM 692 C CA . THR A 1 98 ? 8.266 -1.107 -12.57 1 92.38 98 THR A CA 1
ATOM 693 C C . THR A 1 98 ? 7.84 -2.574 -12.57 1 92.38 98 THR A C 1
ATOM 695 O O . THR A 1 98 ? 8.656 -3.463 -12.82 1 92.38 98 THR A O 1
ATOM 698 N N . SER A 1 99 ? 6.625 -2.893 -12.148 1 96.38 99 SER A N 1
ATOM 699 C CA . SER A 1 99 ? 6.012 -4.219 -12.148 1 96.38 99 SER A CA 1
ATOM 700 C C . SER A 1 99 ? 6.699 -5.148 -11.156 1 96.38 99 SER A C 1
ATOM 702 O O . SER A 1 99 ? 6.688 -6.367 -11.328 1 96.38 99 SER A O 1
ATOM 704 N N . CYS A 1 100 ? 7.328 -4.508 -10.195 1 96 100 CYS A N 1
ATOM 705 C CA . CYS A 1 100 ? 7.977 -5.332 -9.18 1 96 100 CYS A CA 1
ATOM 706 C C . CYS A 1 100 ? 6.949 -6.012 -8.289 1 96 100 CYS A C 1
ATOM 708 O O . CYS A 1 100 ? 7.211 -7.082 -7.734 1 96 100 CYS A O 1
ATOM 710 N N . GLY A 1 101 ? 5.816 -5.383 -8.133 1 96.81 101 GLY A N 1
ATOM 711 C CA . GLY A 1 101 ? 4.734 -6.059 -7.434 1 96.81 101 GLY A CA 1
ATOM 712 C C . GLY A 1 101 ? 4.246 -7.305 -8.148 1 96.81 101 GLY A C 1
ATOM 713 O O . GLY A 1 101 ? 4.008 -8.336 -7.52 1 96.81 101 GLY A O 1
ATOM 714 N N . LYS A 1 102 ? 4.117 -7.156 -9.438 1 97.19 102 LYS A N 1
ATOM 715 C CA . LYS A 1 102 ? 3.73 -8.312 -10.234 1 97.19 102 LYS A CA 1
ATOM 716 C C . LYS A 1 102 ? 4.797 -9.406 -10.18 1 97.19 102 LYS A C 1
ATOM 718 O O . LYS A 1 102 ? 4.477 -10.586 -10.039 1 97.19 102 LYS A O 1
ATOM 723 N N . LYS A 1 103 ? 5.992 -9.016 -10.266 1 97.5 103 LYS A N 1
ATOM 724 C CA . LYS A 1 103 ? 7.098 -9.969 -10.203 1 97.5 103 LYS A CA 1
ATOM 725 C C . LYS A 1 103 ? 7.105 -10.703 -8.867 1 97.5 103 LYS A C 1
ATOM 727 O O . LYS A 1 103 ? 7.418 -11.891 -8.805 1 97.5 103 LYS A O 1
ATOM 732 N N . LEU A 1 104 ? 6.84 -10.023 -7.797 1 95.81 104 LEU A N 1
ATOM 733 C CA . LEU A 1 104 ? 6.773 -10.648 -6.477 1 95.81 104 LEU A CA 1
ATOM 734 C C . LEU A 1 104 ? 5.719 -11.75 -6.449 1 95.81 104 LEU A C 1
ATOM 736 O O . LEU A 1 104 ? 5.973 -12.844 -5.938 1 95.81 104 LEU A O 1
ATOM 740 N N . MET A 1 105 ? 4.535 -11.445 -6.988 1 95.06 105 MET A N 1
ATOM 741 C CA . MET A 1 105 ? 3.457 -12.43 -7.035 1 95.06 105 MET A CA 1
ATOM 742 C C . MET A 1 105 ? 3.885 -13.664 -7.82 1 95.06 105 MET A C 1
ATOM 744 O O . MET A 1 105 ? 3.605 -14.789 -7.41 1 95.06 105 MET A O 1
ATOM 748 N N . CYS A 1 106 ? 4.473 -13.43 -8.867 1 95.69 106 CYS A N 1
ATOM 749 C CA . CYS A 1 106 ? 4.988 -14.508 -9.703 1 95.69 106 CYS A CA 1
ATOM 750 C C . CYS A 1 106 ? 5.984 -15.367 -8.93 1 95.69 106 CYS A C 1
ATOM 752 O O . CYS A 1 106 ? 5.871 -16.594 -8.922 1 95.69 106 CYS A O 1
ATOM 754 N N . GLU A 1 107 ? 6.957 -14.727 -8.281 1 94.81 107 GLU A N 1
ATOM 755 C CA . GLU A 1 107 ? 8.016 -15.406 -7.547 1 94.81 107 G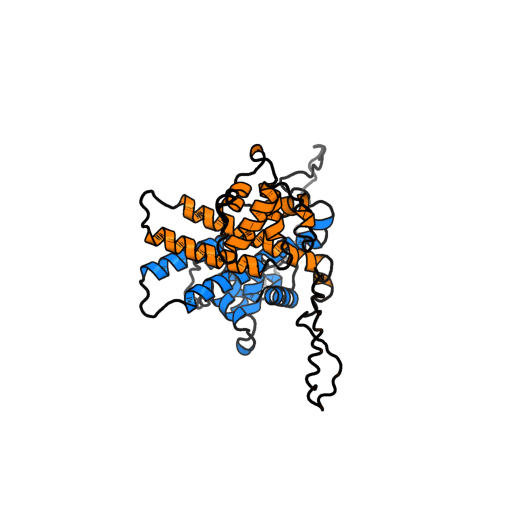LU A CA 1
ATOM 756 C C . GLU A 1 107 ? 7.449 -16.188 -6.371 1 94.81 107 GLU A C 1
ATOM 758 O O . GLU A 1 107 ? 7.902 -17.297 -6.082 1 94.81 107 GLU A O 1
ATOM 763 N N . LEU A 1 108 ? 6.52 -15.656 -5.668 1 93.12 108 LEU A N 1
ATOM 764 C CA . LEU A 1 108 ? 5.945 -16.328 -4.504 1 93.12 108 LEU A CA 1
ATOM 765 C C . LEU A 1 108 ? 5.199 -17.594 -4.914 1 93.12 108 LEU A C 1
ATOM 767 O O . LEU A 1 108 ? 5.289 -18.609 -4.234 1 93.12 108 LEU A O 1
ATOM 771 N N . GLU A 1 109 ? 4.453 -17.422 -5.977 1 93 109 GLU A N 1
ATOM 772 C CA . GLU A 1 109 ? 3.695 -18.578 -6.449 1 93 109 GLU A CA 1
ATOM 773 C C . GLU A 1 109 ? 4.625 -19.672 -6.945 1 93 109 GLU A C 1
ATOM 775 O O . GLU A 1 109 ? 4.297 -20.859 -6.848 1 93 109 GLU A O 1
ATOM 780 N N . ALA A 1 110 ? 5.758 -19.25 -7.523 1 91.94 110 ALA A N 1
ATOM 781 C CA . ALA A 1 110 ? 6.707 -20.219 -8.078 1 91.94 110 ALA A CA 1
ATOM 782 C C . ALA A 1 110 ? 7.41 -21 -6.973 1 91.94 110 ALA A C 1
ATOM 784 O O . ALA A 1 110 ? 8 -22.047 -7.223 1 91.94 110 ALA A O 1
ATOM 785 N N . GLN A 1 111 ? 7.309 -20.5 -5.805 1 87.19 111 GLN A N 1
ATOM 786 C CA . GLN A 1 111 ? 7.945 -21.188 -4.684 1 87.19 111 GLN A CA 1
ATOM 787 C C . GLN A 1 111 ? 7.086 -22.344 -4.184 1 87.19 111 GLN A C 1
ATOM 789 O O . GLN A 1 111 ? 5.855 -22.266 -4.215 1 87.19 111 GLN A O 1
ATOM 794 N N . PRO A 1 112 ? 7.789 -23.328 -3.707 1 79 112 PRO A N 1
ATOM 795 C CA . PRO A 1 112 ? 7.02 -24.453 -3.158 1 79 112 PRO A CA 1
ATOM 796 C C . PRO A 1 112 ? 6.207 -24.062 -1.927 1 79 112 PRO A C 1
ATOM 798 O O . PRO A 1 112 ? 6.652 -23.25 -1.119 1 79 112 PRO A O 1
ATOM 801 N N . GLU A 1 113 ? 5.121 -24.531 -1.837 1 71.88 113 GLU A N 1
ATOM 802 C CA . GLU A 1 113 ? 4.145 -24.172 -0.809 1 71.88 113 GLU A CA 1
ATOM 803 C C . GLU A 1 113 ? 4.719 -24.375 0.59 1 71.88 113 GLU A C 1
ATOM 805 O O . GLU A 1 113 ? 4.383 -23.641 1.518 1 71.88 113 GLU A O 1
ATOM 810 N N . ASP A 1 114 ? 5.426 -25.266 0.686 1 67.25 114 ASP A N 1
ATOM 811 C CA . ASP A 1 114 ? 5.945 -25.641 2 1 67.25 114 ASP A CA 1
ATOM 812 C C . ASP A 1 114 ? 6.922 -24.594 2.523 1 67.25 114 ASP A C 1
ATOM 814 O O . ASP A 1 114 ? 7.168 -24.516 3.727 1 67.25 114 ASP A O 1
ATOM 818 N N . THR A 1 115 ? 7.238 -23.766 1.689 1 69.38 115 THR A N 1
ATOM 819 C CA . THR A 1 115 ? 8.25 -22.812 2.1 1 69.38 115 THR A CA 1
ATOM 820 C C . THR A 1 115 ? 7.652 -21.406 2.223 1 69.38 115 THR A C 1
ATOM 822 O O . THR A 1 115 ? 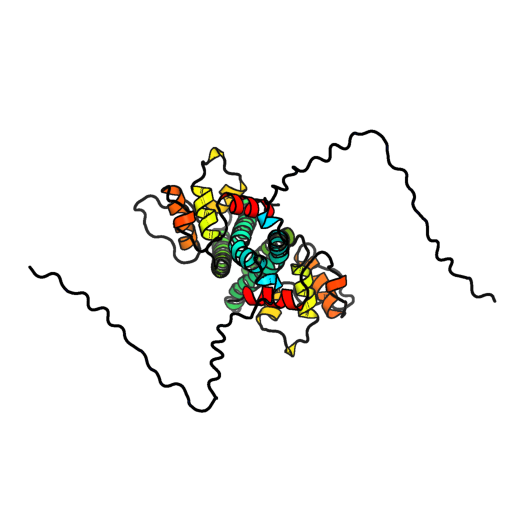8.312 -20.484 2.701 1 69.38 115 THR A O 1
ATOM 825 N N . LEU A 1 116 ? 6.465 -21.438 1.963 1 72.94 116 LEU A N 1
ATOM 826 C CA . LEU A 1 116 ? 5.867 -20.109 1.974 1 72.94 116 LEU A CA 1
ATOM 827 C C . LEU A 1 116 ? 5.516 -19.688 3.395 1 72.94 116 LEU A C 1
ATOM 829 O O . LEU A 1 116 ? 4.91 -20.453 4.148 1 72.94 116 LEU A O 1
ATOM 833 N N . LEU A 1 117 ? 5.984 -18.531 3.684 1 77.12 117 LEU A N 1
ATOM 834 C CA . LEU A 1 117 ? 5.559 -17.891 4.918 1 77.12 117 LEU A CA 1
ATOM 835 C C . LEU A 1 117 ? 4.07 -17.547 4.879 1 77.12 117 LEU A C 1
ATOM 837 O O . LEU A 1 117 ? 3.48 -17.469 3.799 1 77.12 117 LEU A O 1
ATOM 841 N N . GLU A 1 118 ? 3.436 -17.422 5.988 1 79 118 GLU A N 1
ATOM 842 C CA . GLU A 1 118 ? 2.021 -17.062 6.102 1 79 118 GLU A CA 1
ATOM 843 C C . GLU A 1 118 ? 1.711 -15.781 5.344 1 79 118 GLU A C 1
ATOM 845 O O . GLU A 1 118 ? 0.69 -15.688 4.66 1 79 118 GLU A O 1
ATOM 850 N N . VAL A 1 119 ? 2.604 -14.906 5.484 1 77.62 119 VAL A N 1
ATOM 851 C CA . VAL A 1 119 ? 2.359 -13.625 4.84 1 77.62 119 VAL A CA 1
ATOM 852 C C . VAL A 1 119 ? 2.348 -13.797 3.322 1 77.62 119 VAL A C 1
ATOM 854 O O . VAL A 1 119 ? 1.555 -13.164 2.623 1 77.62 119 VAL A O 1
ATOM 857 N N . SER A 1 120 ? 3.26 -14.656 2.875 1 85.88 120 SER A N 1
ATOM 858 C CA . SER A 1 120 ? 3.293 -14.922 1.44 1 85.88 120 SER A CA 1
ATOM 859 C C . SER A 1 120 ? 1.968 -15.492 0.953 1 85.88 120 SER A C 1
ATOM 861 O O . SER A 1 120 ? 1.481 -15.125 -0.117 1 85.88 120 SER A O 1
ATOM 863 N N . ARG A 1 121 ? 1.362 -16.281 1.787 1 86.81 121 ARG A N 1
ATOM 864 C CA . ARG A 1 121 ? 0.065 -16.859 1.446 1 86.81 121 ARG A CA 1
ATOM 865 C C . ARG A 1 121 ? -1.02 -15.781 1.426 1 86.81 121 ARG A C 1
ATOM 867 O O . ARG A 1 121 ? -1.912 -15.812 0.575 1 86.81 121 ARG A O 1
ATOM 874 N N . ASN A 1 122 ? -0.902 -14.953 2.371 1 87.88 122 ASN A N 1
ATOM 875 C CA . ASN A 1 122 ? -1.858 -13.852 2.422 1 87.88 122 ASN A CA 1
ATOM 876 C C . ASN A 1 122 ? -1.761 -12.961 1.185 1 87.88 122 ASN A C 1
ATOM 878 O O . ASN A 1 122 ? -2.777 -12.477 0.681 1 87.88 122 ASN A O 1
ATOM 882 N N . ILE A 1 123 ? -0.533 -12.766 0.753 1 92.06 123 ILE A N 1
ATOM 883 C CA . ILE A 1 123 ? -0.311 -11.953 -0.441 1 92.06 123 ILE A CA 1
ATOM 884 C C . ILE A 1 123 ? -0.924 -12.648 -1.655 1 92.06 123 ILE A C 1
ATOM 886 O O . ILE A 1 123 ? -1.646 -12.023 -2.436 1 92.06 123 ILE A O 1
ATOM 890 N N . LEU A 1 124 ? -0.708 -13.914 -1.807 1 91.25 124 LEU A N 1
ATOM 891 C CA . LEU A 1 124 ? -1.221 -14.672 -2.943 1 91.25 124 LEU A CA 1
ATOM 892 C C . LEU A 1 124 ? -2.742 -14.75 -2.904 1 91.25 124 LEU A C 1
ATOM 894 O O . LEU A 1 124 ? -3.396 -14.766 -3.949 1 91.25 124 LEU A O 1
ATOM 898 N N . ASN A 1 125 ? -3.381 -14.633 -1.771 1 88.69 125 ASN A N 1
ATOM 899 C CA . ASN A 1 125 ? -4.824 -14.75 -1.602 1 88.69 125 ASN A CA 1
ATOM 900 C C . ASN A 1 125 ? -5.531 -13.43 -1.901 1 88.69 125 ASN A C 1
ATOM 902 O O . ASN A 1 125 ? -6.762 -13.383 -1.97 1 88.69 125 ASN A O 1
ATOM 906 N N . LEU A 1 126 ? -4.719 -12.406 -2.035 1 89 126 LEU A N 1
ATOM 907 C CA . LEU A 1 126 ? -5.324 -11.133 -2.4 1 89 126 LEU A CA 1
ATOM 908 C C . LEU A 1 126 ? -6.125 -11.258 -3.691 1 89 126 LEU A C 1
ATOM 910 O O . LEU A 1 126 ? -7.137 -10.578 -3.871 1 89 126 LEU A O 1
ATOM 914 N N . VAL A 1 127 ? -5.598 -12.039 -4.617 1 86.31 127 VAL A N 1
ATOM 915 C CA . VAL A 1 127 ? -6.211 -12.086 -5.938 1 86.31 127 VAL A CA 1
ATOM 916 C C . VAL A 1 127 ? -6.855 -13.453 -6.16 1 86.31 127 VAL A C 1
ATOM 918 O O . VAL A 1 127 ? -7.398 -13.727 -7.234 1 86.31 127 VAL A O 1
ATOM 921 N N . GLY A 1 128 ? -6.98 -14.234 -5.16 1 81 128 GLY A N 1
ATOM 922 C CA . GLY A 1 128 ? -7.676 -15.508 -5.246 1 81 128 GLY A CA 1
ATOM 923 C C . GLY A 1 128 ? -6.832 -16.609 -5.852 1 81 128 GLY A C 1
ATOM 924 O O . GLY A 1 128 ? -5.605 -16.5 -5.918 1 81 128 GLY A O 1
ATOM 925 N N . SER A 1 129 ? -7.512 -17.703 -6.203 1 79.19 129 SER A N 1
ATOM 926 C CA . SER A 1 129 ? -6.836 -18.922 -6.652 1 79.19 129 SER A CA 1
ATOM 927 C C . SER A 1 129 ? -6.547 -18.875 -8.148 1 79.19 129 SER A C 1
ATOM 929 O O . SER A 1 129 ? -7.207 -18.141 -8.891 1 79.19 129 SER A O 1
ATOM 931 N N . VAL A 1 130 ? -5.355 -19.469 -8.391 1 71.88 130 VAL A N 1
ATOM 932 C CA . VAL A 1 130 ? -4.902 -19.578 -9.773 1 71.88 130 VAL A CA 1
ATOM 933 C C . VAL A 1 130 ? -6.004 -20.203 -10.625 1 71.88 130 VAL A C 1
ATOM 935 O O . VAL A 1 130 ? -6.734 -21.094 -10.156 1 71.88 130 VAL A O 1
ATOM 938 N N . ALA A 1 131 ? -6.34 -19.312 -11.641 1 61.44 131 ALA A N 1
ATOM 939 C CA . ALA A 1 131 ? -7.367 -19.812 -12.555 1 61.44 131 ALA A CA 1
ATOM 940 C C . ALA A 1 131 ? -6.949 -21.125 -13.188 1 61.44 131 ALA A C 1
ATOM 942 O O . ALA A 1 131 ? -5.789 -21.312 -13.555 1 61.44 131 ALA A O 1
ATOM 943 N N . LYS A 1 132 ? -7.785 -22.219 -12.891 1 58.09 132 LYS A N 1
ATOM 944 C CA . LYS A 1 132 ? -7.551 -23.469 -13.609 1 58.09 132 LYS A CA 1
ATOM 945 C C . LYS A 1 132 ? -7.418 -23.219 -15.109 1 58.09 132 LYS A C 1
ATOM 947 O O . LYS A 1 132 ? -8.008 -22.281 -15.641 1 58.09 132 LYS A O 1
ATOM 952 N N . PRO A 1 133 ? -6.477 -23.891 -15.695 1 48.69 133 PRO A N 1
ATOM 953 C CA . PRO A 1 133 ? -6.426 -23.828 -17.156 1 48.69 133 PRO A CA 1
ATOM 954 C C . PRO A 1 133 ? -7.805 -23.953 -17.797 1 48.69 133 PRO A C 1
ATOM 956 O O . PRO A 1 133 ? -8.594 -24.828 -17.438 1 48.69 133 PRO A O 1
ATOM 959 N N . GLY A 1 134 ? -8.281 -22.922 -18.484 1 48.09 134 GLY A N 1
ATOM 960 C CA . GLY A 1 134 ? -9.594 -22.969 -19.109 1 48.09 134 GLY A CA 1
ATOM 961 C C . GLY A 1 134 ? -10.594 -22.031 -18.469 1 48.09 134 GLY A C 1
ATOM 962 O O . GLY A 1 134 ? -11.68 -21.797 -19 1 48.09 134 GLY A O 1
ATOM 963 N N . GLU A 1 135 ? -10.617 -22 -17.266 1 56.72 135 GLU A N 1
ATOM 964 C CA . GLU A 1 135 ? -11.586 -21.141 -16.578 1 56.72 135 GLU A CA 1
ATOM 965 C C . GLU A 1 135 ? -11.258 -19.672 -16.766 1 56.72 135 GLU A C 1
ATOM 967 O O . GLU A 1 135 ? -12.031 -18.797 -16.359 1 56.72 135 GLU A O 1
ATOM 972 N N . GLY A 1 136 ? -10.68 -19.344 -17.891 1 54.53 136 GLY A N 1
ATOM 973 C CA . GLY A 1 136 ? -9.938 -18.359 -18.656 1 54.53 136 GLY A CA 1
ATOM 974 C C . GLY A 1 136 ? -10.039 -16.953 -18.062 1 54.53 136 GLY A C 1
ATOM 975 O O . GLY A 1 136 ? -9.406 -16.016 -18.562 1 54.53 136 GLY A O 1
ATOM 976 N N . LEU A 1 137 ? -11.25 -16.297 -17.688 1 64.56 137 LEU A N 1
ATOM 977 C CA . LEU A 1 137 ? -11.359 -14.844 -17.766 1 64.56 137 LEU A CA 1
ATOM 978 C C . LEU A 1 137 ? -10.797 -14.203 -16.5 1 64.56 137 LEU A C 1
ATOM 980 O O . LEU A 1 137 ? -11.234 -14.516 -15.383 1 64.56 137 LEU A O 1
ATOM 984 N N . LEU A 1 138 ? -9.633 -13.703 -16.719 1 73.19 138 LEU A N 1
ATOM 985 C CA . LEU A 1 138 ? -9.07 -12.898 -15.633 1 73.19 138 LEU A CA 1
ATOM 986 C C . LEU A 1 138 ? -9.969 -11.711 -15.312 1 73.19 138 LEU A C 1
ATOM 988 O O . LEU A 1 138 ? -10.562 -11.117 -16.219 1 73.19 138 LEU A O 1
ATOM 992 N N . PRO A 1 139 ? -10.25 -11.562 -14.039 1 79.62 139 PRO A N 1
ATOM 993 C CA . PRO A 1 139 ? -11.016 -10.375 -13.68 1 79.62 139 PRO A CA 1
ATOM 994 C C . PRO A 1 139 ? -10.383 -9.078 -14.195 1 79.62 139 PRO A C 1
ATOM 996 O O . PRO A 1 139 ? -9.18 -9.039 -14.445 1 79.62 139 PRO A O 1
ATOM 999 N N . PRO A 1 140 ? -11.211 -8.172 -14.453 1 81.75 140 PRO A N 1
ATOM 1000 C CA . PRO A 1 140 ? -10.664 -6.895 -14.922 1 81.75 140 PRO A CA 1
ATOM 1001 C C . PRO A 1 140 ? -9.93 -6.129 -13.82 1 81.75 140 PRO A C 1
ATOM 1003 O O . PRO A 1 140 ? -10.039 -6.473 -12.641 1 81.75 140 PRO A O 1
ATOM 1006 N N . GLY A 1 141 ? -9.094 -5.234 -14.211 1 89.31 141 GLY A N 1
ATOM 1007 C CA . GLY A 1 141 ? -8.461 -4.297 -13.297 1 89.31 141 GLY A CA 1
ATOM 1008 C C . GLY A 1 141 ? -7.215 -4.855 -12.641 1 89.31 141 GLY A C 1
ATOM 1009 O O . GLY A 1 141 ? -6.547 -5.727 -13.195 1 89.31 141 GLY A O 1
ATOM 1010 N N . ALA A 1 142 ? -6.902 -4.312 -11.516 1 93.69 142 ALA A N 1
ATOM 1011 C CA . ALA A 1 142 ? -5.66 -4.637 -10.812 1 93.69 142 ALA A CA 1
ATOM 1012 C C . ALA A 1 142 ? -5.648 -6.094 -10.367 1 93.69 142 ALA A C 1
ATOM 1014 O O . ALA A 1 142 ? -4.621 -6.77 -10.461 1 93.69 142 ALA A O 1
ATOM 1015 N N . ALA A 1 143 ? -6.77 -6.582 -9.914 1 91.19 143 ALA A N 1
ATOM 1016 C CA . ALA A 1 143 ? -6.844 -7.969 -9.461 1 91.19 143 ALA A CA 1
ATOM 1017 C C . ALA A 1 143 ? -6.496 -8.93 -10.594 1 91.19 143 ALA A C 1
ATOM 1019 O O . ALA A 1 143 ? -5.793 -9.922 -10.375 1 91.19 143 ALA A O 1
ATOM 1020 N N . GLY A 1 144 ? -6.922 -8.641 -11.75 1 91.5 144 GLY A N 1
ATOM 1021 C CA . GLY A 1 144 ? -6.625 -9.484 -12.898 1 91.5 144 GLY A CA 1
ATOM 1022 C C . GLY A 1 144 ? -5.156 -9.477 -13.281 1 91.5 144 GLY A C 1
ATOM 1023 O O . GLY A 1 144 ? -4.598 -10.523 -13.617 1 91.5 144 GLY A O 1
ATOM 1024 N N . GLU A 1 145 ? -4.578 -8.312 -13.234 1 93.88 145 GLU A N 1
ATOM 1025 C CA . GLU A 1 145 ? -3.168 -8.188 -13.586 1 93.88 145 GLU A CA 1
ATOM 1026 C C . GLU A 1 145 ? -2.285 -8.969 -12.609 1 93.88 145 GLU A C 1
ATOM 1028 O O . GLU A 1 145 ? -1.357 -9.664 -13.023 1 93.88 145 GLU A O 1
ATOM 1033 N N . TYR A 1 146 ? -2.58 -8.898 -11.406 1 95.31 146 TYR A N 1
ATOM 1034 C CA . TYR A 1 146 ? -1.783 -9.617 -10.414 1 95.31 146 TYR A CA 1
ATOM 1035 C C . TYR A 1 146 ? -2.068 -11.109 -10.461 1 95.31 146 TYR A C 1
ATOM 1037 O O . TYR A 1 146 ? -1.176 -11.93 -10.219 1 95.31 146 TYR A O 1
ATOM 1045 N N . LEU A 1 147 ? -3.309 -11.461 -10.758 1 93.56 147 LEU A N 1
ATOM 1046 C CA . LEU A 1 147 ? -3.633 -12.875 -10.922 1 93.56 147 LEU A CA 1
ATOM 1047 C C . LEU A 1 147 ? -2.883 -13.469 -12.102 1 93.56 147 LEU A C 1
ATOM 1049 O O . LEU A 1 147 ? -2.441 -14.617 -12.047 1 93.56 147 LEU A O 1
ATOM 1053 N N . GLU A 1 148 ? -2.789 -12.703 -13.117 1 93.44 148 GLU A N 1
ATOM 1054 C CA . GLU A 1 148 ? -2.006 -13.156 -14.266 1 93.44 148 GLU A CA 1
ATOM 1055 C C . GLU A 1 148 ? -0.555 -13.422 -13.875 1 93.44 148 GLU A C 1
ATOM 1057 O O . GLU A 1 148 ? 0.039 -14.414 -14.297 1 93.44 148 GLU A O 1
ATOM 1062 N N . ALA A 1 149 ? 0.002 -12.5 -13.172 1 95.81 149 ALA A N 1
ATOM 1063 C CA . ALA A 1 149 ? 1.366 -12.688 -12.688 1 95.81 149 ALA A CA 1
ATOM 1064 C C . ALA A 1 149 ? 1.479 -13.961 -11.859 1 95.81 149 ALA A C 1
ATOM 1066 O O . ALA A 1 149 ? 2.441 -14.719 -12 1 95.81 149 ALA A O 1
ATOM 1067 N N . LYS A 1 150 ? 0.555 -14.18 -10.977 1 93.75 150 LYS A N 1
ATOM 1068 C CA . LYS A 1 150 ? 0.498 -15.398 -10.18 1 93.75 150 LYS A CA 1
ATOM 1069 C C . LYS A 1 150 ? 0.465 -16.641 -11.07 1 93.75 150 LYS A C 1
ATOM 1071 O O . LYS A 1 150 ? 1.16 -17.625 -10.805 1 93.75 150 LYS A O 1
ATOM 1076 N N . ASN A 1 151 ? -0.315 -16.609 -12.109 1 92.69 151 ASN A N 1
ATOM 1077 C CA . ASN A 1 151 ? -0.428 -17.719 -13.047 1 92.69 151 ASN A CA 1
ATOM 1078 C C . ASN A 1 151 ? 0.903 -18.016 -13.734 1 92.69 151 ASN A C 1
ATOM 1080 O O . ASN A 1 151 ? 1.239 -19.172 -13.977 1 92.69 151 ASN A O 1
ATOM 1084 N N . HIS A 1 152 ? 1.604 -16.953 -14.094 1 93.88 152 HIS A N 1
ATOM 1085 C CA . HIS A 1 152 ? 2.918 -17.141 -14.695 1 93.88 152 HIS A CA 1
ATOM 1086 C C . HIS A 1 152 ? 3.83 -17.953 -13.781 1 93.88 152 HIS A C 1
ATOM 1088 O O . HIS A 1 152 ? 4.547 -18.844 -14.25 1 93.88 152 HIS A O 1
ATOM 1094 N N . GLY A 1 153 ? 3.82 -17.672 -12.484 1 94.25 153 GLY A N 1
ATOM 1095 C CA . GLY A 1 153 ? 4.598 -18.438 -11.531 1 94.25 153 GLY A CA 1
ATOM 1096 C C . GLY A 1 153 ? 4.137 -19.891 -11.414 1 94.25 153 GLY A C 1
ATOM 1097 O O . GLY A 1 153 ? 4.957 -20.797 -11.305 1 94.25 153 GLY A O 1
ATOM 1098 N N . HIS A 1 154 ? 2.838 -20.047 -11.422 1 91.25 154 HIS A N 1
ATOM 1099 C CA . HIS A 1 154 ? 2.254 -21.375 -11.312 1 91.25 154 HIS A CA 1
ATOM 1100 C C . HIS A 1 154 ? 2.658 -22.25 -12.492 1 91.25 154 HIS A C 1
ATOM 1102 O O . HIS A 1 154 ? 2.875 -23.453 -12.328 1 91.25 154 HIS A O 1
ATOM 1108 N N . LEU A 1 15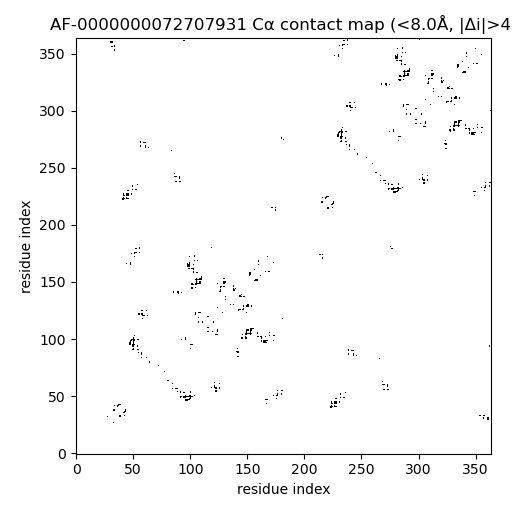5 ? 2.719 -21.594 -13.625 1 92.38 155 LEU A N 1
ATOM 1109 C CA . LEU A 1 155 ? 3.064 -22.312 -14.844 1 92.38 155 LEU A CA 1
ATOM 1110 C C . LEU A 1 155 ? 4.566 -22.578 -14.914 1 92.38 155 LEU A C 1
ATOM 1112 O O . LEU A 1 155 ? 5.043 -23.25 -15.828 1 92.38 155 LEU A O 1
ATOM 1116 N N . GLY A 1 156 ? 5.348 -22.031 -13.992 1 92.5 156 GLY A N 1
ATOM 1117 C CA . GLY A 1 156 ? 6.777 -22.281 -13.93 1 92.5 156 GLY A CA 1
ATOM 1118 C C . GLY A 1 156 ? 7.578 -21.391 -14.875 1 92.5 156 GLY A C 1
ATOM 1119 O O . GLY A 1 156 ? 8.711 -21.719 -15.219 1 92.5 156 GLY A O 1
ATOM 1120 N N . LEU A 1 157 ? 6.961 -20.281 -15.297 1 94.19 157 LEU A N 1
ATOM 1121 C CA . LEU A 1 157 ? 7.688 -19.344 -16.141 1 94.19 157 LEU A CA 1
ATOM 1122 C C . LEU A 1 157 ? 8.75 -18.594 -15.344 1 94.19 157 LEU A C 1
ATOM 1124 O O . LEU A 1 157 ? 8.664 -18.516 -14.117 1 94.19 157 LEU A O 1
ATOM 1128 N N . ASP A 1 158 ? 9.75 -18.109 -16.094 1 95.88 158 ASP A N 1
ATOM 1129 C CA . ASP A 1 158 ? 10.773 -17.297 -15.445 1 95.88 158 ASP A CA 1
ATOM 1130 C C . ASP A 1 158 ? 10.258 -15.891 -15.156 1 95.88 158 ASP A C 1
ATOM 1132 O O . ASP A 1 158 ? 10.094 -15.078 -16.062 1 95.88 158 ASP A O 1
ATOM 1136 N N . CYS A 1 159 ? 10.086 -15.609 -13.922 1 96.88 159 CYS A N 1
ATOM 1137 C CA . CYS A 1 159 ? 9.477 -14.352 -13.492 1 96.88 159 CYS A CA 1
ATOM 1138 C C . CYS A 1 159 ? 10.359 -13.164 -13.844 1 96.88 159 CYS A C 1
ATOM 1140 O O . CYS A 1 159 ? 9.859 -12.07 -14.102 1 96.88 159 CYS A O 1
ATOM 1142 N N . SER A 1 160 ? 11.695 -13.328 -13.859 1 95.06 160 SER A N 1
ATOM 1143 C CA . SER A 1 160 ? 12.609 -12.25 -14.211 1 95.06 160 SER A CA 1
ATOM 1144 C C . SER A 1 160 ? 12.492 -11.875 -15.68 1 95.06 160 SER A C 1
ATOM 1146 O O . SER A 1 160 ? 12.711 -10.719 -16.062 1 95.06 160 SER A O 1
ATOM 1148 N N . GLN A 1 161 ? 12.078 -12.875 -16.5 1 95.75 161 GLN A N 1
ATOM 1149 C CA . GLN A 1 161 ? 11.914 -12.625 -17.938 1 95.75 161 GLN A CA 1
ATOM 1150 C C . GLN A 1 161 ? 10.547 -12.008 -18.219 1 95.75 161 GLN A C 1
ATOM 1152 O O . GLN A 1 161 ? 10.406 -11.203 -19.141 1 95.75 161 GLN A O 1
ATOM 1157 N N . GLU A 1 162 ? 9.625 -12.414 -17.406 1 96.44 162 GLU A N 1
ATOM 1158 C CA . GLU A 1 162 ? 8.273 -11.914 -17.625 1 96.44 162 GLU A CA 1
ATOM 1159 C C . GLU A 1 162 ? 8.156 -10.453 -17.203 1 96.44 162 GLU A C 1
ATOM 1161 O O . GLU A 1 162 ? 7.348 -9.703 -17.766 1 96.44 162 GLU A O 1
ATOM 1166 N N . TYR A 1 163 ? 8.93 -10.062 -16.25 1 97 163 TYR A N 1
ATOM 1167 C CA . TYR A 1 163 ? 8.867 -8.711 -15.711 1 97 163 TYR A CA 1
ATOM 1168 C C . TYR A 1 163 ? 10.258 -8.078 -15.664 1 97 163 TYR A C 1
ATOM 1170 O O . TYR A 1 163 ? 10.773 -7.773 -14.586 1 97 163 TYR A O 1
ATOM 1178 N N . PRO A 1 164 ? 10.766 -7.691 -16.75 1 94.94 164 PRO A N 1
ATOM 1179 C CA . PRO A 1 164 ? 12.141 -7.203 -16.859 1 94.94 164 PRO A CA 1
ATOM 1180 C C . PRO A 1 164 ? 12.305 -5.77 -16.359 1 94.94 164 PRO A C 1
ATOM 1182 O O . PRO A 1 164 ? 13.422 -5.324 -16.094 1 94.94 164 PRO A O 1
ATOM 1185 N N . ALA A 1 165 ? 11.25 -5.02 -16.234 1 93.75 165 ALA A N 1
ATOM 1186 C CA . ALA A 1 165 ? 11.32 -3.629 -15.805 1 93.75 165 ALA A CA 1
ATOM 1187 C C . ALA A 1 165 ? 11.695 -3.531 -14.328 1 93.75 165 ALA A C 1
ATOM 1189 O O . ALA A 1 165 ? 12.102 -2.469 -13.852 1 93.75 165 ALA A O 1
ATOM 1190 N N . CYS A 1 166 ? 11.461 -4.598 -13.617 1 93.56 166 CYS A N 1
ATOM 1191 C CA . CYS A 1 166 ? 11.82 -4.609 -12.203 1 93.56 166 CYS A CA 1
ATOM 1192 C C . CYS A 1 166 ? 13.305 -4.883 -12.016 1 93.56 166 CYS A C 1
ATOM 1194 O O . CYS A 1 166 ? 13.789 -5.965 -12.352 1 93.56 166 CYS A O 1
ATOM 1196 N N . PRO A 1 167 ? 14.023 -3.967 -11.414 1 91 167 PRO A N 1
ATOM 1197 C CA . PRO A 1 167 ? 15.469 -4.133 -11.289 1 91 167 PRO A CA 1
ATOM 1198 C C . PRO A 1 167 ? 15.859 -5.133 -10.203 1 91 167 PRO A C 1
ATOM 1200 O O . PRO A 1 167 ? 17.031 -5.539 -10.125 1 91 167 PRO A O 1
ATOM 1203 N N . TYR A 1 168 ? 14.883 -5.617 -9.391 1 89.06 168 TYR A N 1
ATOM 1204 C CA . TYR A 1 168 ? 15.18 -6.535 -8.297 1 89.06 168 TYR A CA 1
ATOM 1205 C C . TYR A 1 168 ? 15.055 -7.984 -8.758 1 89.06 168 TYR A C 1
ATOM 1207 O O . TYR A 1 168 ? 14.156 -8.328 -9.523 1 89.06 168 TYR A O 1
ATOM 1215 N N . ASP A 1 169 ? 15.969 -8.773 -8.258 1 90 169 ASP A N 1
ATOM 1216 C CA . ASP A 1 169 ? 15.812 -10.203 -8.5 1 90 169 ASP A CA 1
ATOM 1217 C C . ASP A 1 169 ? 14.922 -10.844 -7.445 1 90 169 ASP A C 1
ATOM 1219 O O . ASP A 1 169 ? 14.43 -10.172 -6.539 1 90 169 ASP A O 1
ATOM 1223 N N . GLY A 1 170 ? 14.688 -12.164 -7.566 1 88.94 170 GLY A N 1
ATOM 1224 C CA . GLY A 1 170 ? 13.773 -12.867 -6.688 1 88.94 170 GLY A CA 1
ATOM 1225 C C . GLY A 1 170 ? 14.164 -12.781 -5.223 1 88.94 170 GLY A C 1
ATOM 1226 O O . GLY A 1 170 ? 13.305 -12.539 -4.363 1 88.94 170 GLY A O 1
ATOM 1227 N N . GLN A 1 171 ? 15.414 -12.93 -4.953 1 86.06 171 GLN A N 1
ATOM 1228 C CA . GLN A 1 171 ? 15.883 -12.898 -3.568 1 86.06 171 GLN A CA 1
ATOM 1229 C C . GLN A 1 171 ? 15.703 -11.508 -2.965 1 86.06 171 GLN A C 1
ATOM 1231 O O . GLN A 1 171 ? 15.258 -11.367 -1.825 1 86.06 171 GLN A O 1
ATOM 1236 N N . HIS A 1 172 ? 16.016 -10.492 -3.789 1 87.5 172 HIS A N 1
ATOM 1237 C CA . HIS A 1 172 ? 15.867 -9.117 -3.318 1 87.5 172 HIS A CA 1
ATOM 1238 C C . HIS A 1 172 ? 14.406 -8.781 -3.062 1 87.5 172 HIS A C 1
ATOM 1240 O O . HIS A 1 172 ? 14.086 -8.062 -2.107 1 87.5 172 HIS A O 1
ATOM 1246 N N . LEU A 1 173 ? 13.609 -9.281 -3.863 1 90.56 173 LEU A N 1
ATOM 1247 C CA . LEU A 1 173 ? 12.18 -9.047 -3.695 1 90.56 173 LEU A CA 1
ATOM 1248 C C . LEU A 1 173 ? 11.672 -9.68 -2.404 1 90.56 173 LEU A C 1
ATOM 1250 O O . LEU A 1 173 ? 10.883 -9.062 -1.677 1 90.56 173 LEU A O 1
ATOM 1254 N N . ARG A 1 174 ? 12.156 -10.828 -2.135 1 87.94 174 ARG A N 1
ATOM 1255 C CA . ARG A 1 174 ? 11.734 -11.5 -0.911 1 87.94 174 ARG A CA 1
ATOM 1256 C C . ARG A 1 174 ? 12.234 -10.758 0.323 1 87.94 174 ARG A C 1
ATOM 1258 O O . ARG A 1 174 ? 11.508 -10.617 1.306 1 87.94 174 ARG A O 1
ATOM 1265 N N . ASN A 1 175 ? 13.414 -10.281 0.215 1 85.44 175 ASN A N 1
ATOM 1266 C CA . ASN A 1 175 ? 13.969 -9.508 1.323 1 85.44 175 ASN A CA 1
ATOM 1267 C C . ASN A 1 175 ? 13.195 -8.211 1.55 1 85.44 175 ASN A C 1
ATOM 1269 O O . ASN A 1 175 ? 12.938 -7.828 2.691 1 85.44 175 ASN A O 1
ATOM 1273 N N . LEU A 1 176 ? 12.914 -7.617 0.404 1 87.12 176 LEU A N 1
ATOM 1274 C CA . LEU A 1 176 ? 12.125 -6.387 0.479 1 87.12 176 LEU A CA 1
ATOM 1275 C C . LEU A 1 176 ? 10.766 -6.652 1.109 1 87.12 176 LEU A C 1
ATOM 1277 O O . LEU A 1 176 ? 10.312 -5.891 1.97 1 87.12 176 LEU A O 1
ATOM 1281 N N . MET A 1 177 ? 10.148 -7.648 0.75 1 88.62 177 MET A N 1
ATOM 1282 C CA . MET A 1 177 ? 8.859 -8.039 1.32 1 88.62 177 MET A CA 1
ATOM 1283 C C . MET A 1 177 ? 8.984 -8.281 2.82 1 88.62 177 MET A C 1
ATOM 1285 O O . MET A 1 177 ? 8.156 -7.805 3.602 1 88.62 177 MET A O 1
ATOM 1289 N N . MET A 1 178 ? 10.039 -8.977 3.207 1 86.62 178 MET A N 1
ATOM 1290 C CA . MET A 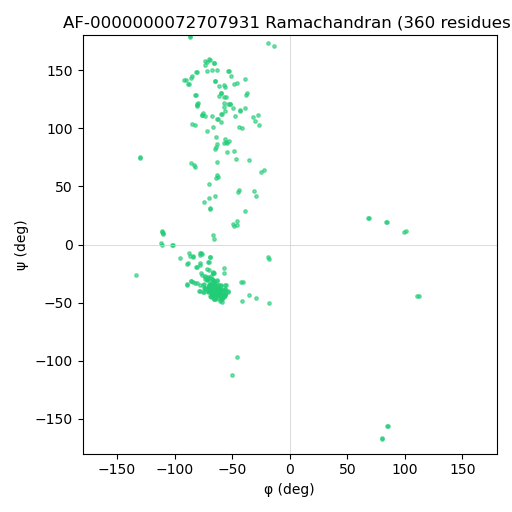1 178 ? 10.234 -9.336 4.609 1 86.62 178 MET A CA 1
ATOM 1291 C C . MET A 1 178 ? 10.492 -8.094 5.453 1 86.62 178 MET A C 1
ATOM 1293 O O . MET A 1 178 ? 10.117 -8.047 6.629 1 86.62 178 MET A O 1
ATOM 1297 N N . THR A 1 179 ? 11.094 -7.098 4.848 1 83.94 179 THR A N 1
ATOM 1298 C CA . THR A 1 179 ? 11.398 -5.852 5.543 1 83.94 179 THR A CA 1
ATOM 1299 C C . THR A 1 179 ? 10.117 -5.121 5.938 1 83.94 179 THR A C 1
ATOM 1301 O O . THR A 1 179 ? 10.086 -4.402 6.938 1 83.94 179 THR A O 1
ATOM 1304 N N . PHE A 1 180 ? 9.07 -5.375 5.258 1 85.94 180 PHE A N 1
ATOM 1305 C CA . PHE A 1 180 ? 7.855 -4.605 5.504 1 85.94 180 PHE A CA 1
ATOM 1306 C C . PHE A 1 180 ? 6.789 -5.465 6.168 1 85.94 180 PHE A C 1
ATOM 1308 O O . PHE A 1 180 ? 5.637 -5.051 6.289 1 85.94 180 PHE A O 1
ATOM 1315 N N . LEU A 1 181 ? 7.191 -6.516 6.527 1 81 181 LEU A N 1
ATOM 1316 C CA . LEU A 1 181 ? 6.297 -7.324 7.348 1 81 181 LEU A CA 1
ATOM 1317 C C . LEU A 1 181 ? 6.473 -6.996 8.828 1 81 181 LEU A C 1
ATOM 1319 O O . LEU A 1 181 ? 7.578 -6.676 9.273 1 81 181 LEU A O 1
ATOM 1323 N N . PRO A 1 182 ? 5.34 -6.879 9.641 1 67.94 182 PRO A N 1
ATOM 1324 C CA . PRO A 1 182 ? 5.516 -6.602 11.07 1 67.94 182 PRO A CA 1
ATOM 1325 C C . PRO A 1 182 ? 6.324 -7.68 11.789 1 67.94 182 PRO A C 1
ATOM 1327 O O . PRO A 1 182 ? 6.375 -8.82 11.328 1 67.94 182 PRO A O 1
ATOM 1330 N N . MET B 1 1 ? 13.734 24.203 52.406 1 28.31 1 MET B N 1
ATOM 1331 C CA . MET B 1 1 ? 12.719 23.391 51.75 1 28.31 1 MET B CA 1
ATOM 1332 C C . MET B 1 1 ? 13.312 22.578 50.594 1 28.31 1 MET B C 1
ATOM 1334 O O . MET B 1 1 ? 13.883 23.141 49.688 1 28.31 1 MET B O 1
ATOM 1338 N N . GLY B 1 2 ? 13.805 21.297 50.812 1 28.52 2 GLY B N 1
ATOM 1339 C CA . GLY B 1 2 ? 14.836 20.422 50.281 1 28.52 2 GLY B CA 1
ATOM 1340 C C . GLY B 1 2 ? 14.438 19.734 49 1 28.52 2 GLY B C 1
ATOM 1341 O O . GLY B 1 2 ? 13.258 19.516 48.719 1 28.52 2 GLY B O 1
ATOM 1342 N N . THR B 1 3 ? 15.242 19.906 47.781 1 31.27 3 THR B N 1
ATOM 1343 C CA . THR B 1 3 ? 15.172 19.531 46.375 1 31.27 3 THR B CA 1
ATOM 1344 C C . THR B 1 3 ? 15.227 18.016 46.219 1 31.27 3 THR B C 1
ATOM 1346 O O . THR B 1 3 ? 16.156 17.359 46.688 1 31.27 3 THR B O 1
ATOM 1349 N N . PRO B 1 4 ? 14.07 17.234 46.156 1 29.3 4 PRO B N 1
ATOM 1350 C CA . PRO B 1 4 ? 14.07 15.773 46.188 1 29.3 4 PRO B CA 1
ATOM 1351 C C . PRO B 1 4 ? 14.867 15.164 45.031 1 29.3 4 PRO B C 1
ATOM 1353 O O . PRO B 1 4 ? 14.836 15.688 43.938 1 29.3 4 PRO B O 1
ATOM 1356 N N . GLY B 1 5 ? 16.031 14.5 45.281 1 25.12 5 GLY B N 1
ATOM 1357 C CA . GLY B 1 5 ? 17 13.805 44.438 1 25.12 5 GLY B CA 1
ATOM 1358 C C . GLY B 1 5 ? 16.422 12.594 43.75 1 25.12 5 GLY B C 1
ATOM 1359 O O . GLY B 1 5 ? 15.945 11.656 44.375 1 25.12 5 GLY B O 1
ATOM 1360 N N . ALA B 1 6 ? 15.734 12.758 42.562 1 27.56 6 ALA B N 1
ATOM 1361 C CA . ALA B 1 6 ? 15.117 11.703 41.75 1 27.56 6 ALA B CA 1
ATOM 1362 C C . ALA B 1 6 ? 16.125 10.602 41.438 1 27.56 6 ALA B C 1
ATOM 1364 O O . ALA B 1 6 ? 17.156 10.859 40.781 1 27.56 6 ALA B O 1
ATOM 1365 N N . ALA B 1 7 ? 16.25 9.586 42.281 1 23.77 7 ALA B N 1
ATOM 1366 C CA . ALA B 1 7 ? 17.156 8.438 42.188 1 23.77 7 ALA B CA 1
ATOM 1367 C C . ALA B 1 7 ? 16.859 7.605 40.938 1 23.77 7 ALA B C 1
ATOM 1369 O O . ALA B 1 7 ? 15.695 7.27 40.656 1 23.77 7 ALA B O 1
ATOM 1370 N N . ILE B 1 8 ? 17.734 7.586 39.812 1 24.58 8 ILE B N 1
ATOM 1371 C CA . ILE B 1 8 ? 17.859 6.906 38.531 1 24.58 8 ILE B CA 1
ATOM 1372 C C . ILE B 1 8 ? 18.062 5.41 38.75 1 24.58 8 ILE B C 1
ATOM 1374 O O . ILE B 1 8 ? 19.094 4.984 39.281 1 24.58 8 ILE B O 1
ATOM 1378 N N . ILE B 1 9 ? 17.078 4.629 39.188 1 21.73 9 ILE B N 1
ATOM 1379 C CA . ILE B 1 9 ? 17.328 3.221 39.469 1 21.73 9 ILE B CA 1
ATOM 1380 C C . ILE B 1 9 ? 17.641 2.471 38.188 1 21.73 9 ILE B C 1
ATOM 1382 O O . ILE B 1 9 ? 16.844 2.5 37.25 1 21.73 9 ILE B O 1
ATOM 1386 N N . THR B 1 10 ? 19.031 2.146 37.844 1 22.06 10 THR B N 1
ATOM 1387 C CA . THR B 1 10 ? 19.703 1.389 36.781 1 22.06 10 THR B CA 1
ATOM 1388 C C . THR B 1 10 ? 19.438 -0.105 36.938 1 22.06 10 THR B C 1
ATOM 1390 O O . THR B 1 10 ? 20 -0.756 37.812 1 22.06 10 THR B O 1
ATOM 1393 N N . ASP B 1 11 ? 18.25 -0.561 37.062 1 21.52 11 ASP B N 1
ATOM 1394 C CA . ASP B 1 11 ? 18.172 -1.996 37.312 1 21.52 11 ASP B CA 1
ATOM 1395 C C . ASP B 1 11 ? 18.812 -2.791 36.188 1 21.52 11 ASP B C 1
ATOM 1397 O O . ASP B 1 11 ? 18.469 -2.607 35.031 1 21.52 11 ASP B O 1
ATOM 1401 N N . THR B 1 12 ? 20.109 -3.396 36.406 1 22.72 12 THR B N 1
ATOM 1402 C CA . THR B 1 12 ? 21 -4.305 35.688 1 22.72 12 THR B CA 1
ATOM 1403 C C . THR B 1 12 ? 20.344 -5.672 35.5 1 22.72 12 THR B C 1
ATOM 1405 O O . THR B 1 12 ? 20.109 -6.391 36.469 1 22.72 12 THR B O 1
ATOM 1408 N N . PHE B 1 13 ? 19.234 -5.887 34.875 1 21.97 13 PHE B N 1
ATOM 1409 C CA . PHE B 1 13 ? 18.656 -7.215 34.75 1 21.97 13 PHE B CA 1
ATOM 1410 C C . PHE B 1 13 ? 19.656 -8.18 34.125 1 21.97 13 PHE B C 1
ATOM 1412 O O . PHE B 1 13 ? 20.094 -7.98 32.969 1 21.97 13 PHE B O 1
ATOM 1419 N N . THR B 1 14 ? 20.594 -8.906 34.906 1 23.42 14 THR B N 1
ATOM 1420 C CA . THR B 1 14 ? 21.625 -9.914 34.656 1 23.42 14 THR B CA 1
ATOM 1421 C C . THR B 1 14 ? 21 -11.227 34.188 1 23.42 14 THR B C 1
ATOM 1423 O O . THR B 1 14 ? 21.672 -12.266 34.188 1 23.42 14 THR B O 1
ATOM 1426 N N . GLY B 1 15 ? 19.812 -11.352 33.906 1 21.19 15 GLY B N 1
ATOM 1427 C CA . GLY B 1 15 ? 19.359 -12.727 33.844 1 21.19 15 GLY B CA 1
ATOM 1428 C C . GLY B 1 15 ? 20.25 -13.625 33 1 21.19 15 GLY B C 1
ATOM 1429 O O . GLY B 1 15 ? 20.844 -13.18 32.031 1 21.19 15 GLY B O 1
ATOM 1430 N N . SER B 1 16 ? 20.844 -14.641 33.656 1 20.31 16 SER B N 1
ATOM 1431 C CA . SER B 1 16 ? 21.719 -15.773 33.375 1 20.31 16 SER B CA 1
ATOM 1432 C C . SER B 1 16 ? 21.359 -16.438 32.062 1 20.31 16 SER B C 1
ATOM 1434 O O . SER B 1 16 ? 20.203 -16.781 31.812 1 20.31 16 SER B O 1
ATOM 1436 N N . LEU B 1 17 ? 22.266 -16.375 31.234 1 23.67 17 LEU B N 1
ATOM 1437 C CA . LEU B 1 17 ? 22.469 -16.781 29.844 1 23.67 17 LEU B CA 1
ATOM 1438 C C . LEU B 1 17 ? 22.609 -18.297 29.734 1 23.67 17 LEU B C 1
ATOM 1440 O O . LEU B 1 17 ? 23.375 -18.906 30.484 1 23.67 17 LEU B O 1
ATOM 1444 N N . PHE B 1 18 ? 21.562 -19.109 29.391 1 24.62 18 PHE B N 1
ATOM 1445 C CA . PHE B 1 18 ? 21.578 -20.562 29.234 1 24.62 18 PHE B CA 1
ATOM 1446 C C . PHE B 1 18 ? 22.891 -21.016 28.609 1 24.62 18 PHE B C 1
ATOM 1448 O O . PHE B 1 18 ? 23.484 -20.312 27.797 1 24.62 18 PHE B O 1
ATOM 1455 N N . PRO B 1 19 ? 23.547 -22.016 29.219 1 22.55 19 PRO B N 1
ATOM 1456 C CA . PRO B 1 19 ? 24.922 -22.5 29.062 1 22.55 19 PRO B CA 1
ATOM 1457 C C . PRO B 1 19 ? 25.328 -22.656 27.594 1 22.55 19 PRO B C 1
ATOM 1459 O O . PRO B 1 19 ? 26.375 -22.156 27.188 1 22.55 19 PRO B O 1
ATOM 1462 N N . GLY B 1 20 ? 25.156 -23.938 27.266 1 21.19 20 GLY B N 1
ATOM 1463 C CA . GLY B 1 20 ? 26.094 -24.609 26.375 1 21.19 20 GLY B CA 1
ATOM 1464 C C . GLY B 1 20 ? 26.234 -23.922 25.031 1 21.19 20 GLY B C 1
ATOM 1465 O O . GLY B 1 20 ? 26.953 -24.406 24.156 1 21.19 20 GLY B O 1
ATOM 1466 N N . PHE B 1 21 ? 25 -23.547 24.562 1 23.73 21 PHE B N 1
ATOM 1467 C CA . PHE B 1 21 ? 25.141 -23.203 23.156 1 23.73 21 PHE B CA 1
ATOM 1468 C C . PHE B 1 21 ? 26.188 -22.109 22.953 1 23.73 21 PHE B C 1
ATOM 1470 O O . PHE B 1 21 ? 26.203 -21.125 23.688 1 23.73 21 PHE B O 1
ATOM 1477 N N . THR B 1 22 ? 27.359 -22.656 22.75 1 22.31 22 THR B N 1
ATOM 1478 C CA . THR B 1 22 ? 28.469 -21.734 22.516 1 22.31 22 THR B CA 1
ATOM 1479 C C . THR B 1 22 ? 27.969 -20.453 21.828 1 22.31 22 THR B C 1
ATOM 1481 O O . THR B 1 22 ? 27.078 -20.516 20.969 1 22.31 22 THR B O 1
ATOM 1484 N N . THR B 1 23 ? 27.938 -19.484 22.594 1 24.05 23 THR B N 1
ATOM 1485 C CA . THR B 1 23 ? 27.5 -18.094 22.516 1 24.05 23 THR B CA 1
ATOM 1486 C C . THR B 1 23 ? 28.047 -17.406 21.266 1 24.05 23 THR B C 1
ATOM 1488 O O . THR B 1 23 ? 28.125 -16.188 21.203 1 24.05 23 THR B O 1
ATOM 1491 N N . GLY B 1 24 ? 28.516 -18.25 20.312 1 22.48 24 GLY B N 1
ATOM 1492 C CA . GLY B 1 24 ? 29.078 -17.266 19.406 1 22.48 24 GLY B CA 1
ATOM 1493 C C . GLY B 1 24 ? 28.203 -16.047 19.219 1 22.48 24 GLY B C 1
ATOM 1494 O O . GLY B 1 24 ? 26.969 -16.172 19.188 1 22.48 24 GLY B O 1
ATOM 1495 N N . ALA B 1 25 ? 28.406 -14.898 19.844 1 23.03 25 ALA B N 1
ATOM 1496 C CA . ALA B 1 25 ? 27.781 -13.578 19.906 1 23.03 25 ALA B CA 1
ATOM 1497 C C . ALA B 1 25 ? 27.078 -13.242 18.594 1 23.03 25 ALA B C 1
ATOM 1499 O O . ALA B 1 25 ? 27.734 -12.82 17.625 1 23.03 25 ALA B O 1
ATOM 1500 N N . ALA B 1 26 ? 26.391 -14.18 18 1 23.59 26 ALA B N 1
ATOM 1501 C CA . ALA B 1 26 ? 25.625 -13.844 16.797 1 23.59 26 ALA B CA 1
ATOM 1502 C C . ALA B 1 26 ? 24.5 -12.859 17.125 1 23.59 26 ALA B C 1
ATOM 1504 O O . ALA B 1 26 ? 23.5 -13.227 17.75 1 23.59 26 ALA B O 1
ATOM 1505 N N . THR B 1 27 ? 24.578 -11.852 17.906 1 25.66 27 THR B N 1
ATOM 1506 C CA . THR B 1 27 ? 23.703 -10.727 18.234 1 25.66 27 THR B CA 1
ATOM 1507 C C . THR B 1 27 ? 22.844 -10.336 17.031 1 25.66 27 THR B C 1
ATOM 1509 O O . THR B 1 27 ? 23.234 -9.477 16.234 1 25.66 27 THR B O 1
ATOM 1512 N N . GLY B 1 28 ? 22.25 -11.195 16.359 1 24.02 28 GLY B N 1
ATOM 1513 C CA . GLY B 1 28 ? 21.609 -11.305 15.062 1 24.02 28 GLY B CA 1
ATOM 1514 C C . GLY B 1 28 ? 20.266 -10.617 15 1 24.02 28 GLY B C 1
ATOM 1515 O O . GLY B 1 28 ? 19.25 -11.172 15.43 1 24.02 28 GLY B O 1
ATOM 1516 N N . THR B 1 29 ? 20 -9.516 15.602 1 26.09 29 THR B N 1
ATOM 1517 C CA . THR B 1 29 ? 18.875 -8.602 15.469 1 26.09 29 THR B CA 1
ATOM 1518 C C . THR B 1 29 ? 18.344 -8.602 14.031 1 26.09 29 THR B C 1
ATOM 1520 O O . THR B 1 29 ? 19.109 -8.797 13.086 1 26.09 29 THR B O 1
ATOM 1523 N N . GLY B 1 30 ? 17.188 -9.156 13.906 1 24.36 30 GLY B N 1
ATOM 1524 C CA . GLY B 1 30 ? 16.547 -9.562 12.664 1 24.36 30 GLY B CA 1
ATOM 1525 C C . GLY B 1 30 ? 16.766 -8.578 11.531 1 24.36 30 GLY B C 1
ATOM 1526 O O . GLY B 1 30 ? 15.938 -7.695 11.297 1 24.36 30 GLY B O 1
ATOM 1527 N N . SER B 1 31 ? 17.781 -7.898 11.5 1 26.56 31 SER B N 1
ATOM 1528 C CA . SER B 1 31 ? 18.562 -7.113 10.547 1 26.56 31 SER B CA 1
ATOM 1529 C C . SER B 1 31 ? 18.828 -7.902 9.273 1 26.56 31 SER B C 1
ATOM 1531 O O . SER B 1 31 ? 19.875 -8.531 9.141 1 26.56 31 SER B O 1
ATOM 1533 N N . ALA B 1 32 ? 18.094 -8.977 8.977 1 28.19 32 ALA B N 1
ATOM 1534 C CA . ALA B 1 32 ? 18.516 -9.594 7.719 1 28.19 32 ALA B CA 1
ATOM 1535 C C . ALA B 1 32 ? 19.141 -8.562 6.781 1 28.19 32 ALA B C 1
ATOM 1537 O O . ALA B 1 32 ? 18.594 -7.473 6.598 1 28.19 32 ALA B O 1
ATOM 1538 N N . ILE B 1 33 ? 20.297 -8.734 6.641 1 26.17 33 ILE B N 1
ATOM 1539 C CA . ILE B 1 33 ? 21.359 -8.109 5.852 1 26.17 33 ILE B CA 1
ATOM 1540 C C . ILE B 1 33 ? 20.875 -7.922 4.414 1 26.17 33 ILE B C 1
ATOM 1542 O O . ILE B 1 33 ? 20.578 -8.898 3.723 1 26.17 33 ILE B O 1
ATOM 1546 N N . LEU B 1 34 ? 20 -6.973 4.195 1 32.84 34 LEU B N 1
ATOM 1547 C CA . LEU B 1 34 ? 19.938 -6.348 2.879 1 32.84 34 LEU B CA 1
ATOM 1548 C C . LEU B 1 34 ? 21.25 -6.508 2.133 1 32.84 34 LEU B C 1
ATOM 1550 O O . LEU B 1 34 ? 22.281 -5.969 2.555 1 32.84 34 LEU B O 1
ATOM 1554 N N . SER B 1 35 ? 21.578 -7.656 1.846 1 30.73 35 SER B N 1
ATOM 1555 C CA . SER B 1 35 ? 22.812 -7.602 1.056 1 30.73 35 SER B CA 1
ATOM 1556 C C . SER B 1 35 ? 23.031 -6.211 0.467 1 30.73 35 SER B C 1
ATOM 1558 O O . SER B 1 35 ? 22.094 -5.398 0.424 1 30.73 35 SER B O 1
ATOM 1560 N N . GLY B 1 36 ? 24.312 -6.055 -0.206 1 33.03 36 GLY B N 1
ATOM 1561 C CA . GLY B 1 36 ? 25 -4.852 -0.644 1 33.03 36 GLY B CA 1
ATOM 1562 C C . GLY B 1 36 ? 24.078 -3.834 -1.283 1 33.03 36 GLY B C 1
ATOM 1563 O O . GLY B 1 36 ? 24.297 -2.627 -1.158 1 33.03 36 GLY B O 1
ATOM 1564 N N . THR B 1 37 ? 23.266 -4.238 -2.174 1 35.66 37 THR B N 1
ATOM 1565 C CA . THR B 1 37 ? 22.609 -3.223 -2.994 1 35.66 37 THR B CA 1
ATOM 1566 C C . THR B 1 37 ? 21.469 -2.561 -2.229 1 35.66 37 THR B C 1
ATOM 1568 O O . THR B 1 37 ? 21.234 -1.358 -2.369 1 35.66 37 THR B O 1
ATOM 1571 N N . LEU B 1 38 ? 20.734 -3.221 -1.377 1 38.28 38 LEU B N 1
ATOM 1572 C CA . LEU B 1 38 ? 19.719 -2.5 -0.625 1 38.28 38 LEU B CA 1
ATOM 1573 C C . LEU B 1 38 ? 20.344 -1.713 0.522 1 38.28 38 LEU B C 1
ATOM 1575 O O . LEU B 1 38 ? 19.797 -0.702 0.96 1 38.28 38 LEU B O 1
ATOM 1579 N N . LEU B 1 39 ? 21.328 -2.25 1.231 1 36.75 39 LEU B N 1
ATOM 1580 C CA . LEU B 1 39 ? 22.109 -1.552 2.252 1 36.75 39 LEU B CA 1
ATOM 1581 C C . LEU B 1 39 ? 22.781 -0.319 1.669 1 36.75 39 LEU B C 1
ATOM 1583 O O . LEU B 1 39 ? 23.438 0.437 2.395 1 36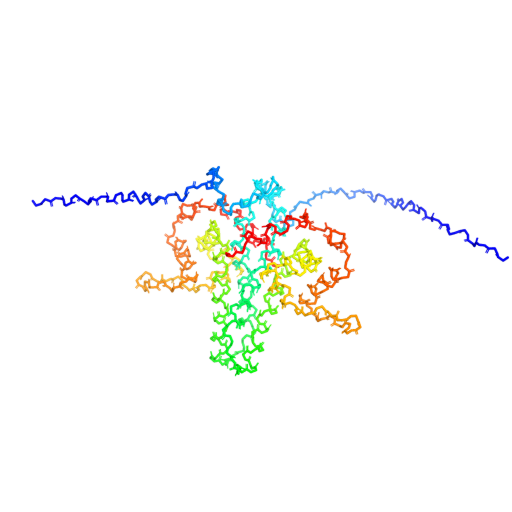.75 39 LEU B O 1
ATOM 1587 N N . SER B 1 40 ? 22.938 -0.448 0.429 1 45.31 40 SER B N 1
ATOM 1588 C CA . SER B 1 40 ? 23.406 0.807 -0.15 1 45.31 40 SER B CA 1
ATOM 1589 C C . SER B 1 40 ? 22.375 1.916 0.024 1 45.31 40 SER B C 1
ATOM 1591 O O . SER B 1 40 ? 21.219 1.648 0.354 1 45.31 40 SER B O 1
ATOM 1593 N N . GLY B 1 41 ? 22.797 3.025 0.108 1 51.53 41 GLY B N 1
ATOM 1594 C CA . GLY B 1 41 ? 21.984 4.238 0.085 1 51.53 41 GLY B CA 1
ATOM 1595 C C . GLY B 1 41 ? 20.609 4.027 -0.499 1 51.53 41 GLY B C 1
ATOM 1596 O O . GLY B 1 41 ? 19.641 4.66 -0.067 1 51.53 41 GLY B O 1
ATOM 1597 N N . ALA B 1 42 ? 20.469 2.818 -1.091 1 59.88 42 ALA B N 1
ATOM 1598 C CA . ALA B 1 42 ? 19.203 2.504 -1.741 1 59.88 42 ALA B CA 1
ATOM 1599 C C . ALA B 1 42 ? 18.234 1.864 -0.757 1 59.88 42 ALA B C 1
ATOM 1601 O O . ALA B 1 42 ? 17.031 2.178 -0.764 1 59.88 42 ALA B O 1
ATOM 1602 N N . GLY B 1 43 ? 18.766 1.031 0.228 1 70.75 43 GLY B N 1
ATOM 1603 C CA . GLY B 1 43 ? 17.891 0.394 1.2 1 70.75 43 GLY B CA 1
ATOM 1604 C C . GLY B 1 43 ? 17.25 1.377 2.164 1 70.75 43 GLY B C 1
ATOM 1605 O O . GLY B 1 43 ? 16.062 1.286 2.451 1 70.75 43 GLY B O 1
ATOM 1606 N N . LEU B 1 44 ? 18.078 2.271 2.541 1 75.44 44 LEU B N 1
ATOM 1607 C CA . LEU B 1 44 ? 17.547 3.275 3.457 1 75.44 44 LEU B CA 1
ATOM 1608 C C . LEU B 1 44 ? 16.531 4.168 2.756 1 75.44 44 LEU B C 1
ATOM 1610 O O . LEU B 1 44 ? 15.547 4.586 3.363 1 75.44 44 LEU B O 1
ATOM 1614 N N . GLY B 1 45 ? 16.781 4.375 1.533 1 83.06 45 GLY B N 1
ATOM 1615 C CA . GLY B 1 45 ? 15.852 5.184 0.76 1 83.06 45 GLY B CA 1
ATOM 1616 C C . GLY B 1 45 ? 14.5 4.527 0.581 1 83.06 45 GLY B C 1
ATOM 1617 O O . GLY B 1 45 ? 13.461 5.195 0.646 1 83.06 45 GLY B O 1
ATOM 1618 N N . VAL B 1 46 ? 14.57 3.246 0.515 1 86.5 46 VAL B N 1
ATOM 1619 C CA . VAL B 1 46 ? 13.32 2.51 0.337 1 86.5 46 VAL B CA 1
ATOM 1620 C C . VAL B 1 46 ? 12.539 2.49 1.649 1 86.5 46 VAL B C 1
ATOM 1622 O O . VAL B 1 46 ? 11.328 2.715 1.661 1 86.5 46 VAL B O 1
ATOM 1625 N N . LEU B 1 47 ? 13.297 2.303 2.688 1 87.06 47 LEU B N 1
ATOM 1626 C CA . LEU B 1 47 ? 12.656 2.285 3.998 1 87.06 47 LEU B CA 1
ATOM 1627 C C . LEU B 1 47 ? 12.055 3.648 4.324 1 87.06 47 LEU B C 1
ATOM 1629 O O . LEU B 1 47 ? 10.945 3.729 4.852 1 87.06 47 LEU B O 1
ATOM 1633 N N . ALA B 1 48 ? 12.742 4.555 3.963 1 89.56 48 ALA B N 1
ATOM 1634 C CA . ALA B 1 48 ? 12.297 5.918 4.246 1 89.56 48 ALA B CA 1
ATOM 1635 C C . ALA B 1 48 ? 11.102 6.293 3.377 1 89.56 48 ALA B C 1
ATOM 1637 O O . ALA B 1 48 ? 10.219 7.039 3.811 1 89.56 48 ALA B O 1
ATOM 1638 N N . ALA B 1 49 ? 11.008 5.77 2.234 1 92.06 49 ALA B N 1
ATOM 1639 C CA . ALA B 1 49 ? 9.969 6.148 1.287 1 92.06 49 ALA B CA 1
ATOM 1640 C C . ALA B 1 49 ? 8.656 5.43 1.597 1 92.06 49 ALA B C 1
ATOM 1642 O O . ALA B 1 49 ? 7.59 5.844 1.138 1 92.06 49 ALA B O 1
ATOM 1643 N N . ALA B 1 50 ? 8.734 4.367 2.334 1 93.19 50 ALA B N 1
ATOM 1644 C CA . ALA B 1 50 ? 7.562 3.523 2.551 1 93.19 50 ALA B CA 1
ATOM 1645 C C . ALA B 1 50 ? 6.43 4.312 3.205 1 93.19 50 ALA B C 1
ATOM 1647 O O . ALA B 1 50 ? 5.27 4.188 2.809 1 93.19 50 ALA B O 1
ATOM 1648 N N . GLY B 1 51 ? 6.742 5.113 4.156 1 94.56 51 GLY B N 1
ATOM 1649 C CA . GLY B 1 51 ? 5.723 5.926 4.801 1 94.56 51 GLY B CA 1
ATOM 1650 C C . GLY B 1 51 ? 5.062 6.914 3.857 1 94.56 51 GLY B C 1
ATOM 1651 O O . GLY B 1 51 ? 3.846 7.098 3.893 1 94.56 51 GLY B O 1
ATOM 1652 N N . VAL B 1 52 ? 5.852 7.5 3 1 94 52 VAL B N 1
ATOM 1653 C CA . VAL B 1 52 ? 5.344 8.484 2.049 1 94 52 VAL B CA 1
ATOM 1654 C C . VAL B 1 52 ? 4.453 7.793 1.02 1 94 52 VAL B C 1
ATOM 1656 O O . VAL B 1 52 ? 3.346 8.258 0.737 1 94 52 VAL B O 1
ATOM 1659 N N . ILE B 1 53 ? 4.895 6.703 0.55 1 92.38 53 ILE B N 1
ATOM 1660 C CA . ILE B 1 53 ? 4.137 5.938 -0.43 1 92.38 53 ILE B CA 1
ATOM 1661 C C . ILE B 1 53 ? 2.803 5.5 0.176 1 92.38 53 ILE B C 1
ATOM 1663 O O . ILE B 1 53 ? 1.753 5.633 -0.459 1 92.38 53 ILE B O 1
ATOM 1667 N N . GLY B 1 54 ? 2.867 5.027 1.384 1 94.06 54 GLY B N 1
ATOM 1668 C CA . GLY B 1 54 ? 1.657 4.617 2.076 1 94.06 54 GLY B CA 1
ATOM 1669 C C . GLY B 1 54 ? 0.666 5.75 2.268 1 94.06 54 GLY B C 1
ATOM 1670 O O . GLY B 1 54 ? -0.536 5.57 2.061 1 94.06 54 GLY B O 1
ATOM 1671 N N . ILE B 1 55 ? 1.142 6.91 2.621 1 94.38 55 ILE B N 1
ATOM 1672 C CA . ILE B 1 55 ? 0.275 8.062 2.852 1 94.38 55 ILE B CA 1
ATOM 1673 C C . ILE B 1 55 ? -0.383 8.484 1.54 1 94.38 55 ILE B C 1
ATOM 1675 O O . ILE B 1 55 ? -1.579 8.781 1.508 1 94.38 55 ILE B O 1
ATOM 1679 N N . VAL B 1 56 ? 0.375 8.492 0.499 1 92.5 56 VAL B N 1
ATOM 1680 C CA . VAL B 1 56 ? -0.156 8.883 -0.804 1 92.5 56 VAL B CA 1
ATOM 1681 C C . VAL B 1 56 ? -1.223 7.879 -1.245 1 92.5 56 VAL B C 1
ATOM 1683 O O . VAL B 1 56 ? -2.295 8.273 -1.712 1 92.5 56 VAL B O 1
ATOM 1686 N N . MET B 1 57 ? -0.934 6.672 -0.989 1 91.62 57 MET B N 1
ATOM 1687 C CA . MET B 1 57 ? -1.904 5.641 -1.347 1 91.62 57 MET B CA 1
ATOM 1688 C C . MET B 1 57 ? -3.18 5.785 -0.524 1 91.62 57 MET B C 1
ATOM 1690 O O . MET B 1 57 ? -4.285 5.68 -1.061 1 91.62 57 MET B O 1
ATOM 1694 N N . ALA B 1 58 ? -3.031 5.945 0.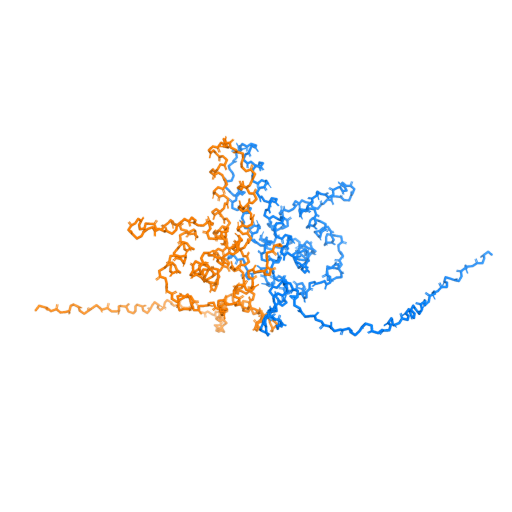712 1 92.94 58 ALA B N 1
ATOM 1695 C CA . ALA B 1 58 ? -4.184 6.117 1.59 1 92.94 58 ALA B CA 1
ATOM 1696 C C . ALA B 1 58 ? -5.031 7.309 1.154 1 92.94 58 ALA B C 1
ATOM 1698 O O . ALA B 1 58 ? -6.266 7.234 1.146 1 92.94 58 ALA B O 1
ATOM 1699 N N . ALA B 1 59 ? -4.383 8.344 0.765 1 92.56 59 ALA B N 1
ATOM 1700 C CA . ALA B 1 59 ? -5.098 9.539 0.321 1 92.56 59 ALA B CA 1
ATOM 1701 C C . ALA B 1 59 ? -5.875 9.266 -0.964 1 92.56 59 ALA B C 1
ATOM 1703 O O . ALA B 1 59 ? -7.02 9.703 -1.109 1 92.56 59 ALA B O 1
ATOM 1704 N N . GLN B 1 60 ? -5.348 8.57 -1.848 1 89.19 60 GLN B N 1
ATOM 1705 C CA . GLN B 1 60 ? -5.992 8.289 -3.125 1 89.19 60 GLN B CA 1
ATOM 1706 C C . GLN B 1 60 ? -7.176 7.344 -2.945 1 89.19 60 GLN B C 1
ATOM 1708 O O . GLN B 1 60 ? -8.227 7.527 -3.568 1 89.19 60 GLN B O 1
ATOM 1713 N N . VAL B 1 61 ? -6.973 6.363 -2.068 1 89 61 VAL B N 1
ATOM 1714 C CA . VAL B 1 61 ? -8.055 5.422 -1.808 1 89 61 VAL B CA 1
ATOM 1715 C C . VAL B 1 61 ? -9.234 6.152 -1.161 1 89 61 VAL B C 1
ATOM 1717 O O . VAL B 1 61 ? -10.383 5.953 -1.553 1 89 61 VAL B O 1
ATOM 1720 N N . THR B 1 62 ? -8.969 6.934 -0.221 1 87.62 62 THR B N 1
ATOM 1721 C CA . THR B 1 62 ? -10.023 7.684 0.465 1 87.62 62 THR B CA 1
ATOM 1722 C C . THR B 1 62 ? -10.75 8.602 -0.506 1 87.62 62 THR B C 1
ATOM 1724 O O . THR B 1 62 ? -11.969 8.773 -0.415 1 87.62 62 THR B O 1
ATOM 1727 N N . GLN B 1 63 ? -10.047 9.203 -1.422 1 85.94 63 GLN B N 1
ATOM 1728 C CA . GLN B 1 63 ? -10.648 10.102 -2.402 1 85.94 63 GLN B CA 1
ATOM 1729 C C . GLN B 1 63 ? -11.648 9.352 -3.283 1 85.94 63 GLN B C 1
ATOM 1731 O O . GLN B 1 63 ? -12.695 9.898 -3.648 1 85.94 63 GLN B O 1
ATOM 1736 N N . THR B 1 64 ? -11.305 8.164 -3.598 1 83.06 64 THR B N 1
ATOM 1737 C CA . THR B 1 64 ? -12.195 7.355 -4.43 1 83.06 64 THR B CA 1
ATOM 1738 C C . THR B 1 64 ? -13.523 7.121 -3.727 1 83.06 64 THR B C 1
ATOM 1740 O O . THR B 1 64 ? -14.586 7.156 -4.359 1 83.06 64 THR B O 1
ATOM 1743 N N . PHE B 1 65 ? -13.562 6.984 -2.457 1 83.5 65 PHE B N 1
ATOM 1744 C CA . PHE B 1 65 ? -14.789 6.688 -1.725 1 83.5 65 PHE B CA 1
ATOM 1745 C C . PHE B 1 65 ? -15.547 7.969 -1.402 1 83.5 65 PHE B C 1
ATOM 1747 O O . PHE B 1 65 ? -16.781 7.969 -1.362 1 83.5 65 PHE B O 1
ATOM 1754 N N . ARG B 1 66 ? -14.844 8.984 -1.225 1 78.69 66 ARG B N 1
ATOM 1755 C CA . ARG B 1 66 ? -15.5 10.258 -0.947 1 78.69 66 ARG B CA 1
ATOM 1756 C C . ARG B 1 66 ? -16.219 10.781 -2.184 1 78.69 66 ARG B C 1
ATOM 1758 O O . ARG B 1 66 ? -17.312 11.336 -2.08 1 78.69 66 ARG B O 1
ATOM 1765 N N . SER B 1 67 ? -15.594 10.531 -3.301 1 79.19 67 SER B N 1
ATOM 1766 C CA . SER B 1 67 ? -16.203 11 -4.547 1 79.19 67 SER B CA 1
ATOM 1767 C C . SER B 1 67 ? -17.422 10.156 -4.918 1 79.19 67 SER B C 1
ATOM 1769 O O . SER B 1 67 ? -18.328 10.641 -5.602 1 79.19 67 SER B O 1
ATOM 1771 N N . GLY B 1 68 ? -17.438 8.93 -4.512 1 71.94 68 GLY B N 1
ATOM 1772 C CA . GLY B 1 68 ? -18.547 8.047 -4.836 1 71.94 68 GLY B CA 1
ATOM 1773 C C . GLY B 1 68 ? -19.688 8.141 -3.844 1 71.94 68 GLY B C 1
ATOM 1774 O O . GLY B 1 68 ? -20.734 7.531 -4.051 1 71.94 68 GLY B O 1
ATOM 1775 N N . ARG B 1 69 ? -19.422 8.812 -2.809 1 73 69 ARG B N 1
ATOM 1776 C CA . ARG B 1 69 ? -20.469 8.914 -1.787 1 73 69 ARG B CA 1
ATOM 1777 C C . ARG B 1 69 ? -21.578 9.852 -2.234 1 73 69 ARG B C 1
ATOM 1779 O O . ARG B 1 69 ? -21.312 10.969 -2.68 1 73 69 ARG B O 1
ATOM 1786 N N . ARG B 1 70 ? -22.75 9.211 -2.498 1 65.06 70 ARG B N 1
ATOM 1787 C CA . ARG B 1 70 ? -23.969 9.961 -2.812 1 65.06 70 ARG B CA 1
ATOM 1788 C C . ARG B 1 70 ? -24.516 10.656 -1.569 1 65.06 70 ARG B C 1
ATOM 1790 O O . ARG B 1 70 ? -24.234 10.242 -0.444 1 65.06 70 ARG B O 1
ATOM 1797 N N . LEU B 1 71 ? -25.078 11.672 -1.83 1 64.69 71 LEU B N 1
ATOM 1798 C CA . LEU B 1 71 ? -25.844 12.344 -0.789 1 64.69 71 LEU B CA 1
ATOM 1799 C C . LEU B 1 71 ? -26.859 11.383 -0.161 1 64.69 71 LEU B C 1
ATOM 1801 O O . LEU B 1 71 ? -27.531 10.641 -0.871 1 64.69 71 LEU B O 1
ATOM 1805 N N . GLY B 1 72 ? -26.75 11.172 1.146 1 61.59 72 GLY B N 1
ATOM 1806 C CA . GLY B 1 72 ? -27.688 10.328 1.879 1 61.59 72 GLY B CA 1
ATOM 1807 C C . GLY B 1 72 ? -27.141 8.938 2.152 1 61.59 72 GLY B C 1
ATOM 1808 O O . GLY B 1 72 ? -27.906 7.98 2.311 1 61.59 72 GLY B O 1
ATOM 1809 N N . SER B 1 73 ? -25.781 8.781 1.903 1 64.12 73 SER B N 1
ATOM 1810 C CA . SER B 1 73 ? -25.219 7.465 2.188 1 64.12 73 SER B CA 1
ATOM 1811 C C . SER B 1 73 ? -25.453 7.07 3.643 1 64.12 73 SER B C 1
ATOM 1813 O O . SER B 1 73 ? -25.516 7.93 4.523 1 64.12 73 SER B O 1
ATOM 1815 N N . ASN B 1 74 ? -25.797 5.934 3.76 1 75.19 74 ASN B N 1
ATOM 1816 C CA . ASN B 1 74 ? -26.141 5.34 5.047 1 75.19 74 ASN B CA 1
ATOM 1817 C C . ASN B 1 74 ? -24.984 5.453 6.043 1 75.19 74 ASN B C 1
ATOM 1819 O O . ASN B 1 74 ? -23.812 5.402 5.656 1 75.19 74 ASN B O 1
ATOM 1823 N N . LYS B 1 75 ? -25.344 5.984 7.121 1 78.19 75 LYS B N 1
ATOM 1824 C CA . LYS B 1 75 ? -24.422 6.121 8.242 1 78.19 75 LYS B CA 1
ATOM 1825 C C . LYS B 1 75 ? -23.562 4.867 8.398 1 78.19 75 LYS B C 1
ATOM 1827 O O . LYS B 1 75 ? -22.375 4.953 8.734 1 78.19 75 LYS B O 1
ATOM 1832 N N . ARG B 1 76 ? -24.062 3.779 8.086 1 78.06 76 ARG B N 1
ATOM 1833 C CA . ARG B 1 76 ? -23.344 2.521 8.227 1 78.06 76 ARG B CA 1
ATOM 1834 C C . ARG B 1 76 ? -22.203 2.422 7.207 1 78.06 76 ARG B C 1
ATOM 1836 O O . ARG B 1 76 ? -21.094 2.004 7.539 1 78.06 76 ARG B O 1
ATOM 1843 N N . LYS B 1 77 ? -22.438 2.928 6.02 1 79.81 77 LYS B N 1
ATOM 1844 C CA . LYS B 1 77 ? -21.438 2.904 4.965 1 79.81 77 LYS B CA 1
ATOM 1845 C C . LYS B 1 77 ? -20.266 3.832 5.297 1 79.81 77 LYS B C 1
ATOM 1847 O O . LYS B 1 77 ? -19.109 3.479 5.09 1 79.81 77 LYS B O 1
ATOM 1852 N N . ALA B 1 78 ? -20.625 4.898 5.922 1 80.56 78 ALA B N 1
ATOM 1853 C CA . ALA B 1 78 ? -19.594 5.863 6.297 1 80.56 78 ALA B CA 1
ATOM 1854 C C . ALA B 1 78 ? -18.703 5.312 7.418 1 80.56 78 ALA B C 1
ATOM 1856 O O . ALA B 1 78 ? -17.484 5.516 7.41 1 80.56 78 ALA B O 1
ATOM 1857 N N . LEU B 1 79 ? -19.328 4.566 8.258 1 83.5 79 LEU B N 1
ATOM 1858 C CA . LEU B 1 79 ? -18.578 3.996 9.375 1 83.5 79 LEU B CA 1
ATOM 1859 C C . LEU B 1 79 ? -17.672 2.873 8.898 1 83.5 79 LEU B C 1
ATOM 1861 O O . LEU B 1 79 ? -16.547 2.738 9.375 1 83.5 79 LEU B O 1
ATOM 1865 N N . ASP B 1 80 ? -18.125 2.135 7.992 1 80.31 80 ASP B N 1
ATOM 1866 C CA . ASP B 1 80 ? -17.312 1.053 7.445 1 80.31 80 ASP B CA 1
ATOM 1867 C C . ASP B 1 80 ? -16.109 1.603 6.68 1 80.31 80 ASP B C 1
ATOM 1869 O O . ASP B 1 80 ? -15 1.069 6.781 1 80.31 80 ASP B O 1
ATOM 1873 N N . GLU B 1 81 ? -16.375 2.725 6 1 82.94 81 GLU B N 1
ATOM 1874 C CA . GLU B 1 81 ? -15.289 3.369 5.27 1 82.94 81 GLU B CA 1
ATOM 1875 C C . GLU B 1 81 ? -14.219 3.9 6.219 1 82.94 81 GLU B C 1
ATOM 1877 O O . GLU B 1 81 ? -13.023 3.766 5.957 1 82.94 81 GLU B O 1
ATOM 1882 N N . GLN B 1 82 ? -14.734 4.387 7.301 1 84.69 82 GLN B N 1
ATOM 1883 C CA . GLN B 1 82 ? -13.805 4.914 8.297 1 84.69 82 GLN B CA 1
ATOM 1884 C C . GLN B 1 82 ? -12.992 3.797 8.945 1 84.69 82 GLN B C 1
ATOM 1886 O O . GLN B 1 82 ? -11.812 3.969 9.234 1 84.69 82 GLN B O 1
ATOM 1891 N N . ARG B 1 83 ? -13.578 2.713 9.164 1 84.44 83 ARG B N 1
ATOM 1892 C CA . ARG B 1 83 ? -12.875 1.568 9.734 1 84.44 83 ARG B CA 1
ATOM 1893 C C . ARG B 1 83 ? -11.781 1.074 8.789 1 84.44 83 ARG B C 1
ATOM 1895 O O . ARG B 1 83 ? -10.68 0.743 9.234 1 84.44 83 ARG B O 1
ATOM 1902 N N . TYR B 1 84 ? -12.109 1.085 7.508 1 85.31 84 TYR B N 1
ATOM 1903 C CA . TYR B 1 84 ? -11.125 0.646 6.523 1 85.31 84 TYR B CA 1
ATOM 1904 C C . TYR B 1 84 ? -9.953 1.618 6.449 1 85.31 84 TYR B C 1
ATOM 1906 O O . TYR B 1 84 ? -8.797 1.203 6.441 1 85.31 84 TYR B O 1
ATOM 1914 N N . LEU B 1 85 ? -10.289 2.885 6.43 1 88.94 85 LEU B N 1
ATOM 1915 C CA . LEU B 1 85 ? -9.242 3.898 6.352 1 88.94 85 LEU B CA 1
ATOM 1916 C C . LEU B 1 85 ? -8.328 3.824 7.566 1 88.94 85 LEU B C 1
ATOM 1918 O O . LEU B 1 85 ? -7.102 3.922 7.434 1 88.94 85 LEU B O 1
ATOM 1922 N N . ASN B 1 86 ? -8.977 3.586 8.719 1 88.88 86 ASN B N 1
ATOM 1923 C CA . ASN B 1 86 ? -8.18 3.482 9.938 1 88.88 86 ASN B CA 1
ATOM 1924 C C . ASN B 1 86 ? -7.242 2.277 9.891 1 88.88 86 ASN B C 1
ATOM 1926 O O . ASN B 1 86 ? -6.09 2.365 10.32 1 88.88 86 ASN B O 1
ATOM 1930 N N . SER B 1 87 ? -7.723 1.194 9.406 1 89.94 87 SER B N 1
ATOM 1931 C CA . SER B 1 87 ? -6.883 0.009 9.266 1 89.94 87 SER B CA 1
ATOM 1932 C C . SER B 1 87 ? -5.723 0.259 8.305 1 89.94 87 SER B C 1
ATOM 1934 O O . SER B 1 87 ? -4.59 -0.151 8.57 1 89.94 87 SER B O 1
ATOM 1936 N N . LEU B 1 88 ? -6.02 0.954 7.234 1 92.25 88 LEU B N 1
ATOM 1937 C CA . LEU B 1 88 ? -4.992 1.28 6.254 1 92.25 88 LEU B CA 1
ATOM 1938 C C . LEU B 1 88 ? -3.936 2.199 6.855 1 92.25 88 LEU B C 1
ATOM 1940 O O . LEU B 1 88 ? -2.736 1.958 6.703 1 92.25 88 LEU B O 1
ATOM 1944 N N . LEU B 1 89 ? -4.402 3.121 7.617 1 94.06 89 LEU B N 1
ATOM 1945 C CA . LEU B 1 89 ? -3.467 4.066 8.219 1 94.06 89 LEU B CA 1
ATOM 1946 C C . LEU B 1 89 ? -2.584 3.373 9.25 1 94.06 89 LEU B C 1
ATOM 1948 O O . LEU B 1 89 ? -1.409 3.719 9.398 1 94.06 89 LEU B O 1
ATOM 1952 N N . GLU B 1 90 ? -3.16 2.447 9.953 1 94.06 90 GLU B N 1
ATOM 1953 C CA . GLU B 1 90 ? -2.369 1.689 10.922 1 94.06 90 GLU B CA 1
ATOM 1954 C C . GLU B 1 90 ? -1.246 0.92 10.234 1 94.06 90 GLU B C 1
ATOM 1956 O O . GLU B 1 90 ? -0.128 0.848 10.75 1 94.06 90 GLU B O 1
ATOM 1961 N N . ARG B 1 91 ? -1.536 0.436 9.117 1 92.62 91 ARG B N 1
ATOM 1962 C CA . ARG B 1 91 ? -0.522 -0.307 8.375 1 92.62 91 ARG B CA 1
ATOM 1963 C C . ARG B 1 91 ? 0.521 0.635 7.781 1 92.62 91 ARG B C 1
ATOM 1965 O O . ARG B 1 91 ? 1.706 0.3 7.723 1 92.62 91 ARG B O 1
ATOM 1972 N N . VAL B 1 92 ? 0.072 1.762 7.344 1 94.5 92 VAL B N 1
ATOM 1973 C CA . VAL B 1 92 ? 1.008 2.768 6.855 1 94.5 92 VAL B CA 1
ATOM 1974 C C . VAL B 1 92 ? 1.967 3.172 7.973 1 94.5 92 VAL B C 1
ATOM 1976 O O . VAL B 1 92 ? 3.178 3.258 7.758 1 94.5 92 VAL B O 1
ATOM 1979 N N . LEU B 1 93 ? 1.41 3.344 9.125 1 95.06 93 LEU B N 1
ATOM 1980 C CA . LEU B 1 93 ? 2.246 3.736 10.258 1 95.06 93 LEU B CA 1
ATOM 1981 C C . LEU B 1 93 ? 3.258 2.645 10.594 1 95.06 93 LEU B C 1
ATOM 1983 O O . LEU B 1 93 ? 4.406 2.938 10.93 1 95.06 93 LEU B O 1
ATOM 1987 N N . ALA B 1 94 ? 2.844 1.429 10.5 1 91.75 94 ALA B N 1
ATOM 1988 C CA . ALA B 1 94 ? 3.73 0.302 10.773 1 91.75 94 ALA B CA 1
ATOM 1989 C C . ALA B 1 94 ? 4.891 0.26 9.789 1 91.75 94 ALA B C 1
ATOM 1991 O O . ALA B 1 94 ? 5.992 -0.18 10.125 1 91.75 94 ALA B O 1
ATOM 1992 N N . GLN B 1 95 ? 4.602 0.752 8.586 1 91 95 GLN B N 1
ATOM 1993 C CA . GLN B 1 95 ? 5.641 0.752 7.562 1 91 95 GLN B CA 1
ATOM 1994 C C . GLN B 1 95 ? 6.473 2.031 7.621 1 91 95 GLN B C 1
ATOM 1996 O O . GLN B 1 95 ? 7.547 2.107 7.02 1 91 95 GLN B O 1
ATOM 2001 N N . ASP B 1 96 ? 5.957 3.033 8.289 1 94.19 96 ASP B N 1
ATOM 2002 C CA . ASP B 1 96 ? 6.641 4.316 8.398 1 94.19 96 ASP B CA 1
ATOM 2003 C C . ASP B 1 96 ? 7.691 4.285 9.508 1 94.19 96 ASP B C 1
ATOM 2005 O O . ASP B 1 96 ? 7.652 5.098 10.43 1 94.19 96 ASP B O 1
ATOM 2009 N N . ARG B 1 97 ? 8.703 3.531 9.344 1 90.19 97 ARG B N 1
ATOM 2010 C CA . ARG B 1 97 ? 9.703 3.25 10.367 1 90.19 97 ARG B CA 1
ATOM 2011 C C . ARG B 1 97 ? 10.648 4.434 10.547 1 90.19 97 ARG B C 1
ATOM 2013 O O . ARG B 1 97 ? 11.195 4.637 11.641 1 90.19 97 ARG B O 1
ATOM 2020 N N . THR B 1 98 ? 10.805 5.227 9.523 1 92.38 98 THR B N 1
ATOM 2021 C CA . THR B 1 98 ? 11.727 6.355 9.602 1 92.38 98 THR B CA 1
ATOM 2022 C C . THR B 1 98 ? 10.961 7.656 9.836 1 92.38 98 THR B C 1
ATOM 2024 O O . THR B 1 98 ? 11.555 8.742 9.805 1 92.38 98 THR B O 1
ATOM 2027 N N . SER B 1 99 ? 9.633 7.617 9.93 1 96.44 99 SER B N 1
ATOM 2028 C CA . SER B 1 99 ? 8.75 8.734 10.242 1 96.44 99 SER B CA 1
ATOM 2029 C C . SER B 1 99 ? 8.727 9.758 9.102 1 96.44 99 SER B C 1
ATOM 2031 O O . SER B 1 99 ? 8.469 10.938 9.328 1 96.44 99 SER B O 1
ATOM 2033 N N . CYS B 1 100 ? 9.086 9.258 7.934 1 95.94 100 CYS B N 1
ATOM 2034 C CA . CYS B 1 100 ? 9.062 10.164 6.793 1 95.94 100 CYS B CA 1
ATOM 2035 C C . CYS B 1 100 ? 7.629 10.5 6.395 1 95.94 100 CYS B C 1
ATOM 2037 O O . CYS B 1 100 ? 7.371 11.57 5.84 1 95.94 100 CYS B O 1
ATOM 2039 N N . GLY B 1 101 ? 6.738 9.578 6.668 1 96.88 101 GLY B N 1
ATOM 2040 C CA . GLY B 1 101 ? 5.336 9.906 6.469 1 96.88 101 GLY B CA 1
ATOM 2041 C C . GLY B 1 101 ? 4.848 11.016 7.383 1 96.88 101 GLY B C 1
ATOM 2042 O O . GLY B 1 101 ? 4.121 11.914 6.949 1 96.88 101 GLY B O 1
ATOM 2043 N N . LYS B 1 102 ? 5.262 10.93 8.602 1 97.19 102 LYS B N 1
ATOM 2044 C CA . LYS B 1 102 ? 4.926 11.984 9.547 1 97.19 102 LYS B CA 1
ATOM 2045 C C . LYS B 1 102 ? 5.559 13.312 9.141 1 97.19 102 LYS B C 1
ATOM 2047 O O . LYS B 1 102 ? 4.914 14.359 9.195 1 97.19 102 LYS B O 1
ATOM 2052 N N . LYS B 1 103 ? 6.754 13.242 8.742 1 97.5 103 LYS B N 1
ATOM 2053 C CA . LYS B 1 103 ? 7.453 14.453 8.312 1 97.5 103 LYS B CA 1
ATOM 2054 C C . LYS B 1 103 ? 6.758 15.086 7.105 1 97.5 103 LYS B C 1
ATOM 2056 O O . LYS B 1 103 ? 6.688 16.312 7 1 97.5 103 LYS B O 1
ATOM 2061 N N . LEU B 1 104 ? 6.293 14.305 6.195 1 95.81 104 LEU B N 1
ATOM 2062 C CA . LEU B 1 104 ? 5.562 14.812 5.039 1 95.81 104 LEU B CA 1
ATOM 2063 C C . LEU B 1 104 ? 4.332 15.594 5.473 1 95.81 104 LEU B C 1
ATOM 2065 O O . LEU B 1 104 ? 4.074 16.688 4.961 1 95.81 104 LEU B O 1
ATOM 2069 N N . MET B 1 105 ? 3.562 15.016 6.414 1 95.06 105 MET B N 1
ATOM 2070 C CA . MET B 1 105 ? 2.369 15.688 6.926 1 95.06 105 MET B CA 1
ATOM 2071 C C . MET B 1 105 ? 2.725 17.031 7.543 1 95.06 105 MET B C 1
ATOM 2073 O O . MET B 1 105 ? 2.023 18.031 7.332 1 95.06 105 MET B O 1
ATOM 2077 N N . CYS B 1 106 ? 3.73 17.016 8.266 1 95.75 106 CYS B N 1
ATOM 2078 C CA . CYS B 1 106 ? 4.223 18.25 8.891 1 95.75 106 CYS B CA 1
ATOM 2079 C C . CYS B 1 106 ? 4.59 19.281 7.844 1 95.75 106 CYS B C 1
ATOM 2081 O O . CYS B 1 106 ? 4.164 20.438 7.938 1 95.75 106 CYS B O 1
ATOM 2083 N N . GLU B 1 107 ? 5.359 18.891 6.836 1 94.75 107 GLU B N 1
ATOM 2084 C CA . GLU B 1 107 ? 5.84 19.781 5.785 1 94.75 107 GLU B CA 1
ATOM 2085 C C . GLU B 1 107 ? 4.68 20.328 4.953 1 94.75 107 GLU B C 1
ATOM 2087 O O . GLU B 1 107 ? 4.68 21.5 4.574 1 94.75 107 GLU B O 1
ATOM 2092 N N . LEU B 1 108 ? 3.732 19.531 4.648 1 93.19 108 LEU B N 1
ATOM 2093 C CA . LEU B 1 108 ? 2.604 19.953 3.828 1 93.19 108 LEU B CA 1
ATOM 2094 C C . LEU B 1 108 ? 1.771 21 4.555 1 93.19 108 LEU B C 1
ATOM 2096 O O . LEU B 1 108 ? 1.323 21.984 3.945 1 93.19 108 LEU B O 1
ATOM 2100 N N . GLU B 1 109 ? 1.556 20.703 5.805 1 93 109 GLU B N 1
ATOM 2101 C CA . GLU B 1 109 ? 0.764 21.641 6.586 1 93 109 GLU B CA 1
ATOM 2102 C C . GLU B 1 109 ? 1.489 22.984 6.738 1 93 109 GLU B C 1
ATOM 2104 O O . GLU B 1 109 ? 0.853 24.031 6.824 1 93 109 GLU B O 1
ATOM 2109 N N . ALA B 1 110 ? 2.82 22.906 6.82 1 91.94 110 ALA B N 1
ATOM 2110 C CA . ALA B 1 110 ? 3.623 24.109 7.016 1 91.94 110 ALA B CA 1
ATOM 2111 C C . ALA B 1 110 ? 3.623 24.984 5.762 1 91.94 110 ALA B C 1
ATOM 2113 O O . ALA B 1 110 ? 3.979 26.156 5.816 1 91.94 110 ALA B O 1
ATOM 2114 N N . GLN B 1 111 ? 3.203 24.406 4.695 1 87.12 111 GLN B N 1
ATOM 2115 C CA . GLN B 1 111 ? 3.16 25.156 3.453 1 87.12 111 GLN B CA 1
ATOM 2116 C C . GLN B 1 111 ? 1.905 26.031 3.379 1 87.12 111 GLN B C 1
ATOM 2118 O O . GLN B 1 111 ? 0.846 25.641 3.873 1 87.12 111 GLN B O 1
ATOM 2123 N N . PRO B 1 112 ? 2.098 27.125 2.721 1 78.56 112 PRO B N 1
ATOM 2124 C CA . PRO B 1 112 ? 0.916 27.984 2.568 1 78.56 112 PRO B CA 1
ATOM 2125 C C . PRO B 1 112 ? -0.179 27.328 1.728 1 78.56 112 PRO B C 1
ATOM 2127 O O . PRO B 1 112 ? 0.119 26.609 0.772 1 78.56 112 PRO B O 1
ATOM 2130 N N . GLU B 1 113 ? -1.305 27.484 2.078 1 71.88 113 GLU B N 1
ATOM 2131 C CA . GLU B 1 113 ? -2.475 26.844 1.487 1 71.88 113 GLU B CA 1
ATOM 2132 C C . GLU B 1 113 ? -2.555 27.109 -0.013 1 71.88 113 GLU B C 1
ATOM 2134 O O . GLU B 1 113 ? -3.014 26.266 -0.778 1 71.88 113 GLU B O 1
ATOM 2139 N N . ASP B 1 114 ? -2.184 28.156 -0.328 1 67.81 114 ASP B N 1
ATOM 2140 C CA . ASP B 1 114 ? -2.324 28.578 -1.719 1 67.81 114 ASP B CA 1
ATOM 2141 C C . ASP B 1 114 ? -1.385 27.797 -2.629 1 67.81 114 ASP B C 1
ATOM 2143 O O . ASP B 1 114 ? -1.607 27.719 -3.838 1 67.81 114 ASP B O 1
ATOM 2147 N N . THR B 1 115 ? -0.56 27.141 -2.014 1 68.94 115 THR B N 1
ATOM 2148 C CA . THR B 1 115 ? 0.436 26.453 -2.83 1 68.94 115 THR B CA 1
ATOM 2149 C C . THR B 1 115 ? 0.22 24.953 -2.787 1 68.94 115 THR B C 1
ATOM 2151 O O . THR B 1 115 ? 0.863 24.203 -3.529 1 68.94 115 THR B O 1
ATOM 2154 N N . LEU B 1 116 ? -0.74 24.656 -2.078 1 72.88 116 LEU B N 1
ATOM 2155 C CA . LEU B 1 116 ? -0.934 23.219 -1.929 1 72.88 116 LEU B CA 1
ATOM 2156 C C . LEU B 1 116 ? -1.681 22.656 -3.129 1 72.88 116 LEU B C 1
ATOM 2158 O O . LEU B 1 116 ? -2.701 23.203 -3.551 1 72.88 116 LEU B O 1
ATOM 2162 N N . LEU B 1 117 ? -1.073 21.656 -3.627 1 76.81 117 LEU B N 1
ATOM 2163 C CA . LEU B 1 117 ? -1.758 20.859 -4.641 1 76.81 117 LEU B CA 1
ATOM 2164 C C . LEU B 1 117 ? -2.975 20.156 -4.051 1 76.81 117 LEU B C 1
ATOM 2166 O O . LEU B 1 117 ? -3.061 19.969 -2.836 1 76.81 117 LEU B O 1
ATOM 2170 N N . GLU B 1 118 ? -3.928 19.812 -4.855 1 79 118 GLU B N 1
ATOM 2171 C CA . GLU B 1 118 ? -5.133 19.094 -4.441 1 79 118 GLU B CA 1
ATOM 2172 C C . GLU B 1 118 ? -4.781 17.812 -3.689 1 79 118 GLU B C 1
ATOM 2174 O O . GLU B 1 118 ? -5.402 17.484 -2.676 1 79 118 GLU B O 1
ATOM 2179 N N . VAL B 1 119 ? -3.799 17.203 -4.18 1 77.5 119 VAL B N 1
ATOM 2180 C CA . VAL B 1 119 ? -3.428 15.93 -3.559 1 77.5 119 VAL B CA 1
ATOM 2181 C C . VAL B 1 119 ? -2.908 16.188 -2.145 1 77.5 119 VAL B C 1
ATOM 2183 O O . VAL B 1 119 ? -3.182 15.398 -1.23 1 77.5 119 VAL B O 1
ATOM 2186 N N . SER B 1 120 ? -2.158 17.266 -2.039 1 85.69 120 SER B N 1
ATOM 2187 C CA . SER B 1 120 ? -1.651 17.609 -0.715 1 85.69 120 SER B CA 1
ATOM 2188 C C . SER B 1 120 ? -2.791 17.844 0.27 1 85.69 120 SER B C 1
ATOM 2190 O O . SER B 1 120 ? -2.721 17.406 1.423 1 85.69 120 SER B O 1
ATOM 2192 N N . ARG B 1 121 ? -3.863 18.406 -0.229 1 86.69 121 ARG B N 1
ATOM 2193 C CA . ARG B 1 121 ? -5.035 18.625 0.61 1 86.69 121 ARG B CA 1
ATOM 2194 C C . ARG B 1 121 ? -5.707 17.312 0.984 1 86.69 121 ARG B C 1
ATOM 2196 O O . ARG B 1 121 ? -6.18 17.156 2.111 1 86.69 121 ARG B O 1
ATOM 2203 N N . ASN B 1 122 ? -5.734 16.484 0.024 1 87.81 122 ASN B N 1
ATOM 2204 C CA . ASN B 1 122 ? -6.316 15.172 0.282 1 87.81 122 ASN B CA 1
ATOM 2205 C C . ASN B 1 122 ? -5.527 14.406 1.343 1 87.81 122 ASN B C 1
ATOM 2207 O O . ASN B 1 122 ? -6.109 13.711 2.172 1 87.81 122 ASN B O 1
ATOM 2211 N N . ILE B 1 123 ? -4.223 14.555 1.278 1 92.12 123 ILE B N 1
ATOM 2212 C CA . ILE B 1 123 ? -3.357 13.898 2.252 1 92.12 123 ILE B CA 1
ATOM 2213 C C . ILE B 1 123 ? -3.621 14.477 3.645 1 92.12 123 ILE B C 1
ATOM 2215 O O . ILE B 1 123 ? -3.803 13.727 4.605 1 92.12 123 ILE B O 1
ATOM 2219 N N . LEU B 1 124 ? -3.697 15.773 3.762 1 91.31 124 LEU B N 1
ATOM 2220 C CA . LEU B 1 124 ? -3.914 16.422 5.047 1 91.31 124 LEU B CA 1
ATOM 2221 C C . LEU B 1 124 ? -5.301 16.109 5.594 1 91.31 124 LEU B C 1
ATOM 2223 O O . LEU B 1 124 ? -5.488 16 6.809 1 91.31 124 LEU B O 1
ATOM 2227 N N . ASN B 1 125 ? -6.277 15.758 4.777 1 88.56 125 ASN B N 1
ATOM 2228 C CA . ASN B 1 125 ? -7.652 15.484 5.18 1 88.56 125 ASN B CA 1
ATOM 2229 C C . ASN B 1 125 ? -7.82 14.047 5.66 1 88.56 125 ASN B C 1
ATOM 2231 O O . ASN B 1 125 ? -8.867 13.68 6.191 1 88.56 125 ASN B O 1
ATOM 2235 N N . LEU B 1 126 ? -6.77 13.273 5.426 1 88.88 126 LEU B N 1
ATOM 2236 C CA . LEU B 1 126 ? -6.828 11.898 5.926 1 88.88 126 LEU B CA 1
ATOM 2237 C C . LEU B 1 126 ? -7.082 11.883 7.43 1 88.88 126 LEU B C 1
ATOM 2239 O O . LEU B 1 126 ? -7.734 10.969 7.941 1 88.88 126 LEU B O 1
ATOM 2243 N N . VAL B 1 127 ? -6.469 12.82 8.117 1 86.25 127 VAL B N 1
ATOM 2244 C CA . VAL B 1 127 ? -6.516 12.781 9.578 1 86.25 127 VAL B CA 1
ATOM 2245 C C . VAL B 1 127 ? -7.363 13.938 10.102 1 86.25 127 VAL B C 1
ATOM 2247 O O . VAL B 1 127 ? -7.508 14.109 11.32 1 86.25 127 VAL B O 1
ATOM 2250 N N . GLY B 1 128 ? -8.062 14.609 9.273 1 81.12 128 GLY B N 1
ATOM 2251 C CA . GLY B 1 128 ? -8.984 15.656 9.688 1 81.12 128 GLY B CA 1
ATOM 2252 C C . GLY B 1 128 ? -8.297 16.969 9.977 1 81.12 128 GLY B C 1
ATOM 2253 O O . GLY B 1 128 ? -7.156 17.188 9.57 1 81.12 128 GLY B O 1
ATOM 2254 N N . SER B 1 129 ? -9.055 17.875 10.617 1 79.44 129 SER B N 1
ATOM 2255 C CA . SER B 1 129 ? -8.609 19.25 10.836 1 79.44 129 SER B CA 1
ATOM 2256 C C . SER B 1 129 ? -7.75 19.344 12.094 1 79.44 129 SER B C 1
ATOM 2258 O O . SER B 1 129 ? -7.84 18.5 12.984 1 79.44 129 SER B O 1
ATOM 2260 N N . VAL B 1 130 ? -6.77 20.281 11.898 1 71.5 130 VAL B N 1
ATOM 2261 C CA . VAL B 1 130 ? -5.855 20.578 12.992 1 71.5 130 VAL B CA 1
ATOM 2262 C C . VAL B 1 130 ? -6.648 20.906 14.258 1 71.5 130 VAL B C 1
ATOM 2264 O O . VAL B 1 130 ? -7.719 21.516 14.18 1 71.5 130 VAL B O 1
ATOM 2267 N N . ALA B 1 131 ? -6.312 20 15.305 1 61.19 131 ALA B N 1
ATOM 2268 C CA . ALA B 1 131 ? -6.977 20.25 16.594 1 61.19 131 ALA B CA 1
ATOM 2269 C C . ALA B 1 131 ? -6.711 21.656 17.094 1 61.19 131 ALA B C 1
ATOM 2271 O O . ALA B 1 131 ? -5.59 22.156 16.969 1 61.19 131 ALA B O 1
ATOM 2272 N N . LYS B 1 132 ? -7.852 22.516 17.172 1 58.09 132 LYS B N 1
ATOM 2273 C CA . LYS B 1 132 ? -7.68 23.812 17.812 1 58.09 132 LYS B CA 1
ATOM 2274 C C . LYS B 1 132 ? -6.914 23.688 19.125 1 58.09 132 LYS B C 1
ATOM 2276 O O . LYS B 1 132 ? -7 22.656 19.797 1 58.09 132 LYS B O 1
ATOM 2281 N N . PRO B 1 133 ? -6.031 24.609 19.344 1 49.12 133 PRO B N 1
ATOM 2282 C CA . PRO B 1 133 ? -5.398 24.641 20.672 1 49.12 133 PRO B CA 1
ATOM 2283 C C . PRO B 1 133 ? -6.398 24.438 21.812 1 49.12 133 PRO B C 1
ATOM 2285 O O . PRO B 1 133 ? -7.457 25.078 21.812 1 49.12 133 PRO B O 1
ATOM 2288 N N . GLY B 1 134 ? -6.328 23.344 22.609 1 49.06 134 GLY B N 1
ATOM 2289 C CA . GLY B 1 134 ? -7.262 23.078 23.703 1 49.06 134 GLY B CA 1
ATOM 2290 C C . GLY B 1 134 ? -8.172 21.906 23.422 1 49.06 134 GLY B C 1
ATOM 2291 O O . GLY B 1 134 ? -8.875 21.438 24.328 1 49.06 134 GLY B O 1
ATOM 2292 N N . GLU B 1 135 ? -8.664 21.828 22.328 1 57.53 135 GLU B N 1
ATOM 2293 C CA . GLU B 1 135 ? -9.578 20.734 22 1 57.53 135 GLU B CA 1
ATOM 2294 C C . GLU B 1 135 ? -8.844 19.391 21.938 1 57.53 135 GLU B C 1
ATOM 2296 O O . GLU B 1 135 ? -9.469 18.344 21.797 1 57.53 135 GLU B O 1
ATOM 2301 N N . GLY B 1 136 ? -7.801 19.25 22.719 1 54.09 136 GLY B N 1
ATOM 2302 C CA . GLY B 1 136 ? -6.547 18.578 22.984 1 54.09 136 GLY B CA 1
ATOM 2303 C C . GLY B 1 136 ? -6.508 17.156 22.422 1 54.09 136 GLY B C 1
ATOM 2304 O O . GLY B 1 136 ? -5.516 16.453 22.609 1 54.09 136 GLY B O 1
ATOM 2305 N N . LEU B 1 137 ? -7.543 16.156 22.547 1 65.06 137 LEU B N 1
ATOM 2306 C CA . LEU B 1 137 ? -7.238 14.727 22.578 1 65.06 137 LEU B CA 1
ATOM 2307 C C . LEU B 1 137 ? -7.059 14.18 21.172 1 65.06 137 LEU B C 1
ATOM 2309 O O . LEU B 1 137 ? -7.953 14.297 20.328 1 65.06 137 LEU B O 1
ATOM 2313 N N . LEU B 1 138 ? -5.801 14 20.875 1 72.94 138 LEU B N 1
ATOM 2314 C CA . LEU B 1 138 ? -5.516 13.305 19.625 1 72.94 138 LEU B CA 1
ATOM 2315 C C . LEU B 1 138 ? -6.129 11.914 19.625 1 72.94 138 LEU B C 1
ATOM 2317 O O . LEU B 1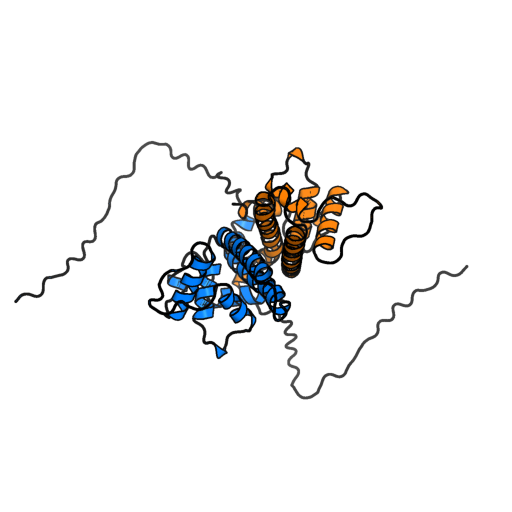 138 ? -6.148 11.234 20.656 1 72.94 138 LEU B O 1
ATOM 2321 N N . PRO B 1 139 ? -6.836 11.633 18.547 1 79.62 139 PRO B N 1
ATOM 2322 C CA . PRO B 1 139 ? -7.344 10.266 18.453 1 79.62 139 PRO B CA 1
ATOM 2323 C C . PRO B 1 139 ? -6.246 9.211 18.625 1 79.62 139 PRO B C 1
ATOM 2325 O O . PRO B 1 139 ? -5.07 9.5 18.406 1 79.62 139 PRO B O 1
ATOM 2328 N N . PRO B 1 140 ? -6.656 8.141 19.141 1 81.75 140 PRO B N 1
ATOM 2329 C CA . PRO B 1 140 ? -5.656 7.082 19.297 1 81.75 140 PRO B CA 1
ATOM 2330 C C . PRO B 1 140 ? -5.211 6.484 17.969 1 81.75 140 PRO B C 1
ATOM 2332 O O . PRO B 1 140 ? -5.855 6.711 16.938 1 81.75 140 PRO B O 1
ATOM 2335 N N . GLY B 1 141 ? -4.078 5.875 17.984 1 89.44 141 GLY B N 1
ATOM 2336 C CA . GLY B 1 141 ? -3.615 5.086 16.844 1 89.44 141 GLY B CA 1
ATOM 2337 C C . GLY B 1 141 ? -2.92 5.918 15.781 1 89.44 141 GLY B C 1
ATOM 2338 O O . GLY B 1 141 ? -2.342 6.965 16.094 1 89.44 141 GLY B O 1
ATOM 2339 N N . ALA B 1 142 ? -2.922 5.426 14.602 1 93.81 142 ALA B N 1
ATOM 2340 C CA . ALA B 1 142 ? -2.178 6.023 13.492 1 93.81 142 ALA B CA 1
ATOM 2341 C C . ALA B 1 142 ? -2.725 7.406 13.148 1 93.81 142 ALA B C 1
ATOM 2343 O O . ALA B 1 142 ? -1.957 8.336 12.891 1 93.81 142 ALA B O 1
ATOM 2344 N N . ALA B 1 143 ? -4.027 7.539 13.18 1 91.5 143 ALA B N 1
ATOM 2345 C CA . ALA B 1 143 ? -4.633 8.828 12.867 1 91.5 143 ALA B CA 1
ATOM 2346 C C . ALA B 1 143 ? -4.148 9.914 13.82 1 91.5 143 ALA B C 1
ATOM 2348 O O . ALA B 1 143 ? -3.865 11.039 13.406 1 91.5 143 ALA B O 1
ATOM 2349 N N . GLY B 1 144 ? -3.996 9.602 15.039 1 91.69 144 GLY B N 1
ATOM 2350 C CA . GLY B 1 144 ? -3.518 10.555 16.031 1 91.69 144 GLY B CA 1
ATOM 2351 C C . GLY B 1 144 ? -2.07 10.961 15.812 1 91.69 144 GLY B C 1
ATOM 2352 O O . GLY B 1 144 ? -1.72 12.133 15.961 1 91.69 144 GLY B O 1
ATOM 2353 N N . GLU B 1 145 ? -1.263 9.969 15.484 1 93.94 145 GLU B N 1
ATOM 2354 C CA . GLU B 1 145 ? 0.155 10.242 15.266 1 93.94 145 GLU B CA 1
ATOM 2355 C C . GLU B 1 145 ? 0.359 11.164 14.07 1 93.94 145 GLU B C 1
ATOM 2357 O O . GLU B 1 145 ? 1.155 12.102 14.133 1 93.94 145 GLU B O 1
ATOM 2362 N N . TYR B 1 146 ? -0.359 10.961 13.078 1 95.31 146 TYR B N 1
ATOM 2363 C CA . TYR B 1 146 ? -0.222 11.797 11.891 1 95.31 146 TYR B CA 1
ATOM 2364 C C . TYR B 1 146 ? -0.851 13.172 12.117 1 95.31 146 TYR B C 1
ATOM 2366 O O . TYR B 1 146 ? -0.367 14.172 11.594 1 95.31 146 TYR B O 1
ATOM 2374 N N . LEU B 1 147 ? -1.929 13.195 12.875 1 93.62 147 LEU B N 1
ATOM 2375 C CA . LEU B 1 147 ? -2.525 14.484 13.227 1 93.62 147 LEU B CA 1
ATOM 2376 C C . LEU B 1 147 ? -1.565 15.32 14.062 1 93.62 147 LEU B C 1
ATOM 2378 O O . LEU B 1 147 ? -1.49 16.531 13.898 1 93.62 147 LEU B O 1
ATOM 2382 N N . GLU B 1 148 ? -0.88 14.656 14.922 1 93.56 148 GLU B N 1
ATOM 2383 C CA . GLU B 1 148 ? 0.132 15.359 15.695 1 93.56 148 GLU B CA 1
ATOM 2384 C C . GLU B 1 148 ? 1.198 15.969 14.789 1 93.56 148 GLU B C 1
ATOM 2386 O O . GLU B 1 148 ? 1.615 17.109 15 1 93.56 148 GLU B O 1
ATOM 2391 N N . ALA B 1 149 ? 1.666 15.203 13.883 1 95.88 149 ALA B N 1
ATOM 2392 C CA . ALA B 1 149 ? 2.639 15.719 12.922 1 95.88 149 ALA B CA 1
ATOM 2393 C C . ALA B 1 149 ? 2.086 16.922 12.172 1 95.88 149 ALA B C 1
ATOM 2395 O O . ALA B 1 149 ? 2.793 17.922 11.977 1 95.88 149 ALA B O 1
ATOM 2396 N N . LYS B 1 150 ? 0.857 16.828 11.742 1 93.81 150 LYS B N 1
ATOM 2397 C CA . LYS B 1 150 ? 0.182 17.953 11.094 1 93.81 150 LYS B CA 1
ATOM 2398 C C . LYS B 1 150 ? 0.17 19.188 11.992 1 93.81 150 LYS B C 1
ATOM 2400 O O . LYS B 1 150 ? 0.423 20.297 11.531 1 93.81 150 LYS B O 1
ATOM 2405 N N . ASN B 1 151 ? -0.107 19 13.234 1 92.75 151 ASN B N 1
ATOM 2406 C CA . ASN B 1 151 ? -0.142 20.109 14.195 1 92.75 151 ASN B CA 1
ATOM 2407 C C . ASN B 1 151 ? 1.223 20.766 14.336 1 92.75 151 ASN B C 1
ATOM 2409 O O . ASN B 1 151 ? 1.31 21.984 14.484 1 92.75 151 ASN B O 1
ATOM 2413 N N . HIS B 1 152 ? 2.252 19.969 14.352 1 94 152 HIS B N 1
ATOM 2414 C CA . HIS B 1 152 ? 3.598 20.516 14.414 1 94 152 HIS B CA 1
ATOM 2415 C C . HIS B 1 152 ? 3.844 21.484 13.258 1 94 152 HIS B C 1
ATOM 2417 O O . HIS B 1 152 ? 4.418 22.562 13.461 1 94 152 HIS B O 1
ATOM 2423 N N . GLY B 1 153 ? 3.408 21.141 12.07 1 94.31 153 GLY B N 1
ATOM 2424 C CA . GLY B 1 153 ? 3.531 22.047 10.93 1 94.31 153 GLY B CA 1
ATOM 2425 C C . GLY B 1 153 ? 2.695 23.297 11.062 1 94.31 153 GLY B C 1
ATOM 2426 O O . GLY B 1 153 ? 3.139 24.391 10.695 1 94.31 153 GLY B O 1
ATOM 2427 N N . HIS B 1 154 ? 1.515 23.109 11.578 1 91.19 154 HIS B N 1
ATOM 2428 C CA . HIS B 1 154 ? 0.606 24.234 11.766 1 91.19 154 HIS B CA 1
ATOM 2429 C C . HIS B 1 154 ? 1.182 25.25 12.742 1 91.19 154 HIS B C 1
ATOM 2431 O O . HIS B 1 154 ? 1.009 26.469 12.57 1 91.19 154 HIS B O 1
ATOM 2437 N N . LEU B 1 155 ? 1.854 24.688 13.734 1 92.38 155 LEU B N 1
ATOM 2438 C CA . LEU B 1 155 ? 2.436 25.547 14.766 1 92.38 155 LEU B CA 1
ATOM 2439 C C . LEU B 1 155 ? 3.721 26.203 14.273 1 92.38 155 LEU B C 1
ATOM 2441 O O . LEU B 1 155 ? 4.309 27.031 14.969 1 92.38 155 LEU B O 1
ATOM 2445 N N . GLY B 1 156 ? 4.199 25.812 13.094 1 92.56 156 GLY B N 1
ATOM 2446 C CA . GLY B 1 156 ? 5.379 26.438 12.508 1 92.56 156 GLY B CA 1
ATOM 2447 C C . GLY B 1 156 ? 6.68 25.844 13.023 1 92.56 156 GLY B C 1
ATOM 2448 O O . GLY B 1 156 ? 7.734 26.484 12.93 1 92.56 156 GLY B O 1
ATOM 2449 N N . LEU B 1 157 ? 6.59 24.625 13.578 1 94.12 157 LEU B N 1
ATOM 2450 C CA . LEU B 1 157 ? 7.805 23.969 14.039 1 94.12 157 LEU B CA 1
ATOM 2451 C C . LEU B 1 157 ? 8.641 23.469 12.852 1 94.12 157 LEU B C 1
ATOM 2453 O O . LEU B 1 157 ? 8.117 23.328 11.742 1 94.12 157 LEU B O 1
ATOM 2457 N N . ASP B 1 158 ? 9.93 23.297 13.156 1 95.88 158 ASP B N 1
ATOM 2458 C CA . ASP B 1 158 ? 10.805 22.75 12.125 1 95.88 158 ASP B CA 1
ATOM 2459 C C . ASP B 1 158 ? 10.602 21.25 11.977 1 95.88 158 ASP B C 1
ATOM 2461 O O . ASP B 1 158 ? 11.008 20.469 12.836 1 95.88 158 ASP B O 1
ATOM 2465 N N . CYS B 1 159 ? 10.07 20.875 10.883 1 96.88 159 CYS B N 1
ATOM 2466 C CA . CYS B 1 159 ? 9.688 19.484 10.656 1 96.88 159 CYS B CA 1
ATOM 2467 C C . CYS B 1 159 ? 10.914 18.578 10.586 1 96.88 159 CYS B C 1
ATOM 2469 O O . CYS B 1 159 ? 10.859 17.406 10.961 1 96.88 159 CYS B O 1
ATOM 2471 N N . SER B 1 160 ? 12.039 19.094 10.117 1 95.06 160 SER B N 1
ATOM 2472 C CA . SER B 1 160 ? 13.258 18.297 10.031 1 95.06 160 SER B CA 1
ATOM 2473 C C . SER B 1 160 ? 13.82 17.984 11.414 1 95.06 160 SER B C 1
ATOM 2475 O O . SER B 1 160 ? 14.453 16.953 11.617 1 95.06 160 SER B O 1
ATOM 2477 N N . GLN B 1 161 ? 13.547 18.891 12.352 1 95.94 161 GLN B N 1
ATOM 2478 C CA . GLN B 1 161 ? 14.016 18.672 13.719 1 95.94 161 GLN B CA 1
ATOM 2479 C C . GLN B 1 161 ? 13.07 17.75 14.484 1 95.94 161 GLN B C 1
ATOM 2481 O O . GLN B 1 161 ? 13.508 16.984 15.344 1 95.94 161 GLN B O 1
ATOM 2486 N N . GLU B 1 162 ? 11.812 17.875 14.133 1 96.44 162 GLU B N 1
ATOM 2487 C CA . GLU B 1 162 ? 10.82 17.047 14.82 1 96.44 162 GLU B CA 1
ATOM 2488 C C . GLU B 1 162 ? 10.93 15.586 14.406 1 96.44 162 GLU B C 1
ATOM 2490 O O . GLU B 1 162 ? 10.625 14.688 15.188 1 96.44 162 GLU B O 1
ATOM 2495 N N . TYR B 1 163 ? 11.367 15.352 13.188 1 97 163 TYR B N 1
ATOM 2496 C CA . TYR B 1 163 ? 11.469 14 12.648 1 97 163 TYR B CA 1
ATOM 2497 C C . TYR B 1 163 ? 12.844 13.75 12.039 1 97 163 TYR B C 1
ATOM 2499 O O . TYR B 1 163 ? 12.969 13.539 10.836 1 97 163 TYR B O 1
ATOM 2507 N N . PRO B 1 164 ? 13.797 13.57 12.836 1 95.12 164 PRO B N 1
ATOM 2508 C CA . PRO B 1 164 ? 15.188 13.469 12.383 1 95.12 164 PRO B CA 1
ATOM 2509 C C . PRO B 1 164 ? 15.516 12.102 11.789 1 95.12 164 PRO B C 1
ATOM 2511 O O . PRO B 1 164 ? 16.531 11.953 11.102 1 95.12 164 PRO B O 1
ATOM 2514 N N . ALA B 1 165 ? 14.711 11.117 12.023 1 93.75 165 ALA B N 1
ATOM 2515 C CA . ALA B 1 165 ? 14.977 9.766 11.531 1 93.75 165 ALA B CA 1
ATOM 2516 C C . ALA B 1 165 ? 14.766 9.688 10.016 1 93.75 165 ALA B C 1
ATOM 2518 O O . ALA B 1 165 ? 15.219 8.742 9.375 1 93.75 165 ALA B O 1
ATOM 2519 N N . CYS B 1 166 ? 14.031 10.602 9.508 1 93.62 166 CYS B N 1
ATOM 2520 C CA . CYS B 1 166 ? 13.812 10.625 8.07 1 93.62 166 CYS B CA 1
ATOM 2521 C C . CYS B 1 166 ? 14.992 11.266 7.344 1 93.62 166 CYS B C 1
ATOM 2523 O O . CYS B 1 166 ? 15.266 12.453 7.523 1 93.62 166 CYS B O 1
ATOM 2525 N N . PRO B 1 167 ? 15.617 10.578 6.473 1 91.19 167 PRO B N 1
ATOM 2526 C CA . PRO B 1 167 ? 16.812 11.109 5.816 1 91.19 167 PRO B CA 1
ATOM 2527 C C . PRO B 1 167 ? 16.484 12.109 4.711 1 91.19 167 PRO B C 1
ATOM 2529 O O . PRO B 1 167 ? 17.375 12.797 4.207 1 91.19 167 PRO B O 1
ATOM 2532 N N . TYR B 1 168 ? 15.188 12.242 4.34 1 89.31 168 TYR B N 1
ATOM 2533 C CA . TYR B 1 168 ? 14.789 13.141 3.266 1 89.31 168 TYR B CA 1
ATOM 2534 C C . TYR B 1 168 ? 14.484 14.531 3.807 1 89.31 168 TYR B C 1
ATOM 2536 O O . TYR B 1 168 ? 13.883 14.672 4.879 1 89.31 168 TYR B O 1
ATOM 2544 N N . ASP B 1 169 ? 14.875 15.516 3.047 1 89.88 169 ASP B N 1
ATOM 2545 C CA . ASP B 1 169 ? 14.461 16.875 3.4 1 89.88 169 ASP B CA 1
ATOM 2546 C C . ASP B 1 169 ? 13.094 17.203 2.805 1 89.88 169 ASP B C 1
ATOM 2548 O O . ASP B 1 169 ? 12.492 16.359 2.127 1 89.88 169 ASP B O 1
ATOM 2552 N N . GLY B 1 170 ? 12.586 18.375 3.053 1 88.81 170 GLY B N 1
ATOM 2553 C CA . GLY B 1 170 ? 11.25 18.781 2.631 1 88.81 170 GLY B CA 1
ATOM 2554 C C . GLY B 1 170 ? 11.062 18.703 1.127 1 88.81 170 GLY B C 1
ATOM 2555 O O . GLY B 1 170 ? 10.039 18.203 0.651 1 88.81 170 GLY B O 1
ATOM 2556 N N . GLN B 1 171 ? 12.031 19.188 0.423 1 85.88 171 GLN B N 1
ATOM 2557 C CA . GLN B 1 171 ? 11.922 19.203 -1.031 1 85.88 171 GLN B CA 1
ATOM 2558 C C . GLN B 1 171 ? 11.898 17.781 -1.589 1 85.88 171 GLN B C 1
ATOM 2560 O O . GLN B 1 171 ? 11.102 17.453 -2.475 1 85.88 171 GLN B O 1
ATOM 2565 N N . HIS B 1 172 ? 12.773 16.922 -1.003 1 87.25 172 HIS B N 1
ATOM 2566 C CA . HIS B 1 172 ? 12.82 15.531 -1.448 1 87.25 172 HIS B CA 1
ATOM 2567 C C . HIS B 1 172 ? 11.516 14.812 -1.138 1 87.25 172 HIS B C 1
ATOM 2569 O O . HIS B 1 172 ? 11.055 13.984 -1.93 1 87.25 172 HIS B O 1
ATOM 2575 N N . LEU B 1 173 ? 10.961 15.141 -0.068 1 90.44 173 LEU B N 1
ATOM 2576 C CA . LEU B 1 173 ? 9.688 14.531 0.313 1 90.44 173 LEU B CA 1
ATOM 2577 C C . LEU B 1 173 ? 8.586 14.93 -0.654 1 90.44 173 LEU B C 1
ATOM 2579 O O . LEU B 1 173 ? 7.773 14.094 -1.059 1 90.44 173 LEU B O 1
ATOM 2583 N N . ARG B 1 174 ? 8.625 16.141 -1.03 1 87.75 174 ARG B N 1
ATOM 2584 C CA . ARG B 1 174 ? 7.613 16.609 -1.968 1 87.75 174 ARG B CA 1
ATOM 2585 C C . ARG B 1 174 ? 7.777 15.953 -3.332 1 87.75 174 ARG B C 1
ATOM 2587 O O . ARG B 1 174 ? 6.793 15.57 -3.965 1 87.75 174 ARG B O 1
ATOM 2594 N N . ASN B 1 175 ? 8.992 15.82 -3.697 1 85.25 175 ASN B N 1
ATOM 2595 C CA . ASN B 1 175 ? 9.258 15.156 -4.973 1 85.25 175 ASN B CA 1
ATOM 2596 C C . ASN B 1 175 ? 8.812 13.695 -4.945 1 85.25 175 ASN B C 1
ATOM 2598 O O . ASN B 1 175 ? 8.25 13.195 -5.922 1 85.25 175 ASN B O 1
ATOM 2602 N N . LEU B 1 176 ? 9.164 13.102 -3.832 1 87.12 176 LEU B N 1
ATOM 2603 C CA . LEU B 1 176 ? 8.766 11.711 -3.664 1 87.12 176 LEU B CA 1
ATOM 2604 C C . LEU B 1 176 ? 7.246 11.578 -3.711 1 87.12 176 LEU B C 1
ATOM 2606 O O . LEU B 1 176 ? 6.715 10.688 -4.375 1 87.12 176 LEU B O 1
ATOM 2610 N N . MET B 1 177 ? 6.562 12.414 -3.07 1 88.56 177 MET B N 1
ATOM 2611 C CA . MET B 1 177 ? 5.102 12.422 -3.082 1 88.56 177 MET B CA 1
ATOM 2612 C C . MET B 1 177 ? 4.57 12.609 -4.5 1 88.56 177 MET B C 1
ATOM 2614 O O . MET B 1 177 ? 3.668 11.891 -4.93 1 88.56 177 MET B O 1
ATOM 2618 N N . MET B 1 178 ? 5.18 13.523 -5.234 1 86.31 178 MET B N 1
ATOM 2619 C CA . MET B 1 178 ? 4.723 13.836 -6.586 1 86.31 178 MET B CA 1
ATOM 2620 C C . MET B 1 178 ? 4.953 12.656 -7.527 1 86.31 178 MET B C 1
ATOM 2622 O O . MET B 1 178 ? 4.188 12.445 -8.469 1 86.31 178 MET B O 1
ATOM 2626 N N . THR B 1 179 ? 5.961 11.898 -7.242 1 83.75 179 THR B N 1
ATOM 2627 C CA . THR B 1 179 ? 6.289 10.742 -8.062 1 83.75 179 THR B CA 1
ATOM 2628 C C . THR B 1 179 ? 5.195 9.68 -7.969 1 83.75 179 THR B C 1
ATOM 2630 O O . THR B 1 179 ? 4.977 8.922 -8.914 1 83.75 179 THR B O 1
ATOM 2633 N N . PHE B 1 180 ? 4.48 9.688 -6.941 1 85.94 180 PHE B N 1
ATOM 2634 C CA . PHE B 1 180 ? 3.518 8.617 -6.738 1 85.94 180 PHE B CA 1
ATOM 2635 C C . PHE B 1 180 ? 2.092 9.133 -6.895 1 85.94 180 PHE B C 1
ATOM 2637 O O . PHE B 1 180 ? 1.132 8.422 -6.586 1 85.94 180 PHE B O 1
ATOM 2644 N N . LEU B 1 181 ? 2.027 10.242 -7.32 1 80.88 181 LEU B N 1
ATOM 2645 C CA . LEU B 1 181 ? 0.707 10.734 -7.695 1 80.88 181 LEU B CA 1
ATOM 2646 C C . LEU B 1 181 ? 0.379 10.367 -9.141 1 80.88 181 LEU B C 1
ATOM 2648 O O . LEU B 1 181 ? 1.273 10.305 -9.984 1 80.88 181 LEU B O 1
ATOM 2652 N N . PRO B 1 182 ? -0.899 9.922 -9.461 1 68.38 182 PRO B N 1
ATOM 2653 C CA . PRO B 1 182 ? -1.223 9.602 -10.852 1 68.38 182 PRO B CA 1
ATOM 2654 C C . PRO B 1 182 ? -1.037 10.789 -11.789 1 68.38 182 PRO B C 1
ATOM 2656 O O . PRO B 1 182 ? -1.09 11.945 -11.352 1 68.38 182 PRO B O 1
#

Radius of gyration: 24.86 Å; Cα contacts (8 Å, |Δi|>4): 402; chains: 2; bounding box: 57×63×103 Å

Foldseek 3Di:
DDDDDPDPPPPPCPPDDDDDPPPPVDDVDVVPPPPPPLVPVNVLVVLLLLLLLLLLVLLVVLVVVVVPDDDPPDPVVVVVSLVVSQVSLQVSVVSNPQCNNLLQLLLLLLDDPVPDDPSSVSSNPSLHDQPDVPVDDQDDGRSSSSSVSNNCSPVVHDSCVVRVSRPDDNVRSVVSNVVNDD/DDDDDPDPPPPPCPPDDDPDPPPPVCVPPVPPPPDDPLVPVNVLVVLLLLLLLLLLVLLVVLVVVVVPDDPPPDPVVVVVSLVVSQVSLLVSVVSNPQCNNLLQLLLLLLDDPVPDDPSSVSSNPSLHDQCDVPVDDQDDGRSSSSSVSNNCSPVVHDSCVVRVSRPDDNVRSVVSNVVNDD